Protein AF-A0A5C5WLW2-F1 (afdb_monomer_lite)

Foldseek 3Di:
DQDDDAADPQQSAADDDPQKGKAFPVCQVSDPPLSVVLCVLCVVPDDAGMWIGHVVQQKIKGWHFPCLLPDLWTWTAKIWIAGSVGDIDIDGADPFTFTDQLSLRRDDCPDPSHHSVVSRVLNVQQSPDPPQDPVCNRTPVSCVPPGVVRSPPDPQQFAWLVRVCVVVVHDSVVSVVCVVVVVWAWDDDPPTITTGDPPPDDD

Structure (mmCIF, N/CA/C/O backbone):
data_AF-A0A5C5WLW2-F1
#
_entry.id   AF-A0A5C5WLW2-F1
#
loop_
_atom_site.group_PDB
_atom_site.id
_atom_site.type_symbol
_atom_site.label_atom_id
_atom_site.label_alt_id
_atom_site.label_comp_id
_atom_site.label_asym_id
_atom_site.label_entity_id
_atom_site.label_seq_id
_atom_site.pdbx_PDB_ins_code
_atom_site.Cartn_x
_atom_site.Cartn_y
_atom_site.Cartn_z
_atom_site.occupancy
_atom_site.B_iso_or_equiv
_atom_site.auth_seq_id
_atom_site.auth_comp_id
_atom_site.auth_asym_id
_atom_site.auth_atom_id
_atom_site.pdbx_PDB_model_num
ATOM 1 N N . MET A 1 1 ? 18.196 -16.095 -2.018 1.00 57.16 1 MET A N 1
ATOM 2 C CA . MET A 1 1 ? 16.832 -15.790 -2.507 1.00 57.16 1 MET A CA 1
ATOM 3 C C . MET A 1 1 ? 16.138 -14.858 -1.528 1.00 57.16 1 MET A C 1
ATOM 5 O O . MET A 1 1 ? 16.057 -15.187 -0.347 1.00 57.16 1 MET A O 1
ATOM 9 N N . SER A 1 2 ? 15.670 -13.700 -1.994 1.00 71.44 2 SER A N 1
ATOM 10 C CA . SER A 1 2 ? 14.885 -12.773 -1.173 1.00 71.44 2 SER A CA 1
ATOM 11 C C . SER A 1 2 ? 13.530 -13.396 -0.835 1.00 71.44 2 SER A C 1
ATOM 13 O O . SER A 1 2 ? 12.781 -13.798 -1.720 1.00 71.44 2 SER A O 1
ATOM 15 N N . LYS A 1 3 ? 13.220 -13.521 0.458 1.00 88.19 3 LYS A N 1
ATOM 16 C CA . LYS A 1 3 ? 11.964 -14.118 0.925 1.00 88.19 3 LYS A CA 1
ATOM 17 C C . LYS A 1 3 ? 10.828 -13.107 0.801 1.00 88.19 3 LYS A C 1
ATOM 19 O O . LYS A 1 3 ? 10.954 -11.990 1.303 1.00 88.19 3 LYS A O 1
ATOM 24 N N . LEU A 1 4 ? 9.712 -13.518 0.197 1.00 94.25 4 LEU A N 1
ATOM 25 C CA . LEU A 1 4 ? 8.510 -12.690 0.154 1.00 94.25 4 LEU A CA 1
ATOM 26 C C . LEU A 1 4 ? 8.013 -12.362 1.574 1.00 94.25 4 LEU A C 1
ATOM 28 O O . LEU A 1 4 ? 8.064 -13.221 2.467 1.00 94.25 4 LEU A O 1
ATOM 32 N N . PRO A 1 5 ? 7.514 -11.134 1.796 1.00 95.38 5 PRO A N 1
ATOM 33 C CA . PRO A 1 5 ? 6.804 -10.801 3.024 1.00 95.38 5 PRO A CA 1
ATOM 34 C C . PRO A 1 5 ? 5.552 -11.671 3.177 1.00 95.38 5 PRO A C 1
ATOM 36 O O . PRO A 1 5 ? 5.091 -12.307 2.234 1.00 95.38 5 PRO A O 1
ATOM 39 N N . LYS A 1 6 ? 4.994 -11.702 4.386 1.00 96.81 6 LYS A N 1
ATOM 40 C CA . LYS A 1 6 ? 3.773 -12.454 4.690 1.00 96.81 6 LYS A CA 1
ATOM 41 C C . LYS A 1 6 ? 2.633 -11.500 5.016 1.00 96.81 6 LYS A C 1
ATOM 43 O O . LYS A 1 6 ? 2.878 -10.402 5.517 1.00 96.81 6 LYS A O 1
ATOM 48 N N . ARG A 1 7 ? 1.404 -11.947 4.747 1.00 97.88 7 ARG A N 1
ATOM 49 C CA . ARG A 1 7 ? 0.181 -11.279 5.205 1.00 97.88 7 ARG A CA 1
ATOM 50 C C . ARG A 1 7 ? 0.120 -11.263 6.732 1.00 97.88 7 ARG A C 1
ATOM 52 O O . ARG A 1 7 ? 0.834 -12.020 7.400 1.00 97.88 7 ARG A O 1
ATOM 59 N N . SER A 1 8 ? -0.747 -10.406 7.258 1.00 97.56 8 SER A N 1
ATOM 60 C CA . SER A 1 8 ? -1.014 -10.298 8.685 1.00 97.56 8 SER A CA 1
ATOM 61 C C . SER A 1 8 ? -1.404 -11.654 9.251 1.00 97.56 8 SER A C 1
ATOM 63 O O . SER A 1 8 ? -2.310 -12.313 8.743 1.00 97.56 8 SER A O 1
ATOM 65 N N . LYS A 1 9 ? -0.719 -12.082 10.314 1.00 95.31 9 LYS A N 1
ATOM 66 C CA . LYS A 1 9 ? -1.027 -13.364 10.967 1.00 95.31 9 LYS A CA 1
ATOM 67 C C . LYS A 1 9 ? -2.392 -13.342 11.644 1.00 95.31 9 LYS A C 1
ATOM 69 O O . LYS A 1 9 ? -3.055 -14.368 11.685 1.00 95.31 9 LYS A O 1
ATOM 74 N N . THR A 1 10 ? -2.787 -12.184 12.168 1.00 95.81 10 THR A N 1
ATOM 75 C CA . THR A 1 10 ? -4.033 -12.012 12.919 1.00 95.81 10 THR A CA 1
ATOM 76 C C . THR A 1 10 ? -5.253 -12.146 12.016 1.00 95.81 10 THR A C 1
ATOM 78 O O . THR A 1 10 ? -6.210 -12.817 12.376 1.00 95.81 10 THR A O 1
ATOM 81 N N . PHE A 1 11 ? -5.204 -11.538 10.830 1.00 96.31 11 PHE A N 1
ATOM 82 C CA . PHE A 1 11 ? -6.361 -11.452 9.933 1.00 96.31 11 PHE A CA 1
ATOM 83 C C . PHE A 1 11 ? -6.248 -12.359 8.701 1.00 96.31 11 PHE A C 1
ATOM 85 O O . PHE A 1 11 ? -7.190 -12.451 7.920 1.00 96.31 11 PHE A O 1
ATOM 92 N N . ASN A 1 12 ? -5.096 -13.008 8.491 1.00 95.44 12 ASN A N 1
ATOM 93 C CA . ASN A 1 12 ? -4.742 -13.790 7.295 1.00 95.44 12 ASN A CA 1
ATOM 94 C C . ASN A 1 12 ? -4.747 -12.991 5.967 1.00 95.44 12 ASN A C 1
ATOM 96 O O . ASN A 1 12 ? -4.422 -13.512 4.902 1.00 95.44 12 ASN A O 1
ATOM 100 N N . VAL A 1 13 ? -5.068 -11.701 6.034 1.00 97.50 13 VAL A N 1
ATOM 101 C CA . VAL A 1 13 ? -5.019 -10.703 4.968 1.00 97.50 13 VAL A CA 1
ATOM 102 C C . VAL A 1 13 ? -4.600 -9.365 5.566 1.00 97.50 13 VAL A C 1
ATOM 104 O O . VAL A 1 13 ? -4.758 -9.118 6.759 1.00 97.50 13 VAL A O 1
ATOM 107 N N . GLY A 1 14 ? -3.990 -8.520 4.747 1.00 98.25 14 GLY A N 1
ATOM 108 C CA . GLY A 1 14 ? -3.442 -7.240 5.154 1.00 98.25 14 GLY A CA 1
ATOM 109 C C . GLY A 1 14 ? -1.924 -7.270 5.322 1.00 98.25 14 GLY A C 1
ATOM 110 O O . GLY A 1 14 ? -1.305 -8.313 5.537 1.00 98.25 14 GLY A O 1
ATOM 111 N N . LYS A 1 15 ? -1.310 -6.095 5.214 1.00 98.25 15 LYS A N 1
ATOM 112 C CA . LYS A 1 15 ? 0.125 -5.868 5.391 1.00 98.25 15 LYS A CA 1
ATOM 113 C C . LYS A 1 15 ? 0.383 -5.209 6.741 1.00 98.25 15 LYS A C 1
ATOM 115 O O . LYS A 1 15 ? -0.088 -4.097 6.977 1.00 98.25 15 LYS A O 1
ATOM 120 N N . ASP A 1 16 ? 1.174 -5.856 7.591 1.00 97.81 16 ASP A N 1
ATOM 121 C CA . ASP A 1 16 ? 1.591 -5.277 8.870 1.00 97.81 16 ASP A CA 1
ATOM 122 C C . ASP A 1 16 ? 2.733 -4.270 8.657 1.00 97.81 16 ASP A C 1
ATOM 124 O O . ASP A 1 16 ? 3.796 -4.607 8.129 1.00 97.81 16 ASP A O 1
ATOM 128 N N . ILE A 1 17 ? 2.532 -3.017 9.075 1.00 94.75 17 ILE A N 1
ATOM 129 C CA . ILE A 1 17 ? 3.541 -1.952 9.016 1.00 94.75 17 ILE A CA 1
ATOM 130 C C . ILE A 1 17 ? 3.454 -1.107 10.286 1.00 94.75 17 ILE A C 1
ATOM 132 O O . ILE A 1 17 ? 2.434 -0.474 10.557 1.00 94.75 17 ILE A O 1
ATOM 136 N N . GLY A 1 18 ? 4.544 -1.057 11.057 1.00 91.69 18 GLY A N 1
ATOM 137 C CA . GLY A 1 18 ? 4.656 -0.162 12.215 1.00 91.69 18 GLY A CA 1
ATOM 138 C C . GLY A 1 18 ? 3.591 -0.390 13.296 1.00 91.69 18 GLY A C 1
ATOM 139 O O . GLY A 1 18 ? 3.141 0.571 13.910 1.00 91.69 18 GLY A O 1
ATOM 140 N N . GLY A 1 19 ? 3.158 -1.639 13.502 1.00 94.75 19 GLY A N 1
ATOM 141 C CA . GLY A 1 19 ? 2.124 -1.988 14.487 1.00 94.75 19 GLY A CA 1
ATOM 142 C C . GLY A 1 19 ? 0.683 -1.725 14.036 1.00 94.75 19 GLY A C 1
ATOM 143 O O . GLY A 1 19 ? -0.216 -1.757 14.870 1.00 94.75 19 GLY A O 1
ATOM 144 N N . A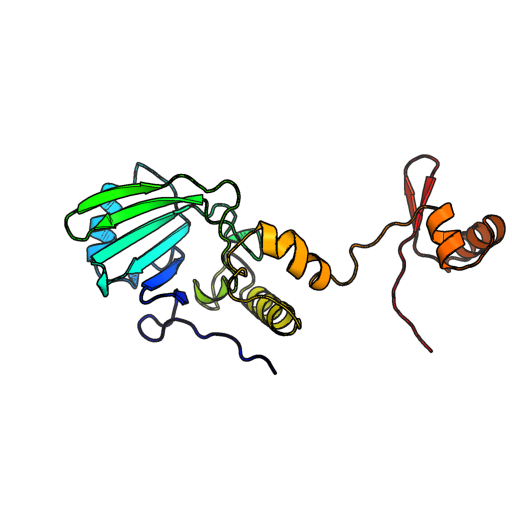LA A 1 20 ? 0.467 -1.462 12.747 1.00 98.00 20 ALA A N 1
ATOM 145 C CA . ALA A 1 20 ? -0.849 -1.349 12.130 1.00 98.00 20 ALA A CA 1
ATOM 146 C C . ALA A 1 20 ? -0.984 -2.350 10.977 1.00 98.00 20 ALA A C 1
ATOM 148 O O . ALA A 1 20 ? 0.012 -2.658 10.320 1.00 98.00 20 ALA A O 1
ATOM 149 N N . VAL A 1 21 ? -2.208 -2.790 10.694 1.00 98.62 21 VAL A N 1
ATOM 150 C CA . VAL A 1 21 ? -2.532 -3.594 9.510 1.00 98.62 21 VAL A CA 1
ATOM 151 C C . VAL A 1 21 ? -3.159 -2.704 8.442 1.00 98.62 21 VAL A C 1
ATOM 153 O O . VAL A 1 21 ? -4.024 -1.879 8.738 1.00 98.62 21 VAL A O 1
ATOM 156 N N . TYR A 1 22 ? -2.701 -2.852 7.203 1.00 98.69 22 TYR A N 1
ATOM 157 C CA . TYR A 1 22 ? -3.234 -2.162 6.030 1.00 98.69 22 TYR A CA 1
ATOM 158 C C . TYR A 1 22 ? -3.914 -3.175 5.120 1.00 98.69 22 TYR A C 1
ATOM 160 O O . TYR A 1 22 ? -3.322 -4.204 4.807 1.00 98.69 22 TYR A O 1
ATOM 168 N N . MET A 1 23 ? -5.134 -2.894 4.685 1.00 98.31 23 MET A N 1
ATOM 169 C CA . MET A 1 23 ? -5.962 -3.856 3.967 1.00 98.31 23 MET A CA 1
ATOM 170 C C . MET A 1 23 ? -6.881 -3.152 2.974 1.00 98.31 23 MET A C 1
ATOM 172 O O . MET A 1 23 ? -7.250 -1.998 3.183 1.00 98.31 23 MET A O 1
ATOM 176 N N . HIS A 1 24 ? -7.244 -3.832 1.889 1.00 98.75 24 HIS A N 1
ATOM 177 C CA . HIS A 1 24 ? -8.215 -3.301 0.941 1.00 98.75 24 HIS A CA 1
ATOM 178 C C . HIS A 1 24 ? -9.622 -3.243 1.563 1.00 98.75 24 HIS A C 1
ATOM 180 O O . HIS A 1 24 ? -9.999 -4.110 2.355 1.00 98.75 24 HIS A O 1
ATOM 186 N N . ARG A 1 25 ? -10.423 -2.237 1.191 1.00 98.06 25 ARG A N 1
ATOM 187 C CA . ARG A 1 25 ? -11.761 -1.980 1.756 1.00 98.06 25 ARG A CA 1
ATOM 188 C C . ARG A 1 25 ? -12.726 -3.160 1.656 1.00 98.06 25 ARG A C 1
ATOM 190 O O . ARG A 1 25 ? -13.606 -3.281 2.498 1.00 98.06 25 ARG A O 1
ATOM 197 N N . SER A 1 26 ? -12.550 -4.040 0.668 1.00 98.00 26 SER A N 1
ATOM 198 C CA . SER A 1 26 ? -13.375 -5.245 0.490 1.00 98.00 26 SER A CA 1
ATOM 199 C C . SER A 1 26 ? -13.247 -6.255 1.633 1.00 98.00 26 SER A C 1
ATOM 201 O O . SER A 1 26 ? -14.024 -7.196 1.701 1.00 98.00 26 SER A O 1
ATOM 203 N N . TYR A 1 27 ? -12.257 -6.087 2.509 1.00 98.12 27 TYR A N 1
ATOM 204 C CA . TYR A 1 27 ? -12.006 -6.961 3.652 1.00 98.12 27 TYR A CA 1
ATOM 205 C C . TYR A 1 27 ? -12.153 -6.222 4.989 1.00 98.12 27 TYR A C 1
ATOM 207 O O . TYR A 1 27 ? -11.703 -6.715 6.022 1.00 98.12 27 TYR A O 1
ATOM 215 N N . MET A 1 28 ? -12.765 -5.032 4.985 1.00 96.06 28 MET A N 1
ATOM 216 C CA . MET A 1 28 ? -12.992 -4.240 6.197 1.00 96.06 28 MET A CA 1
ATOM 217 C C . MET A 1 28 ? -13.798 -5.011 7.252 1.00 96.06 28 MET A C 1
ATOM 219 O O . MET A 1 28 ? -13.557 -4.835 8.442 1.00 96.06 28 MET A O 1
ATOM 223 N N . ASP A 1 29 ? -14.667 -5.921 6.818 1.00 97.00 29 ASP A N 1
ATOM 224 C CA . ASP A 1 29 ? -15.518 -6.757 7.672 1.00 97.00 29 ASP A CA 1
ATOM 225 C C . ASP A 1 29 ? -14.725 -7.773 8.515 1.00 97.00 29 ASP A C 1
ATOM 227 O O . ASP A 1 29 ? -15.254 -8.345 9.464 1.00 97.00 29 ASP A O 1
ATOM 231 N N . LEU A 1 30 ? -13.445 -8.000 8.190 1.00 97.44 30 LEU A N 1
ATOM 232 C CA . LEU A 1 30 ? -12.540 -8.831 8.990 1.00 97.44 30 LEU A CA 1
ATOM 233 C C . LEU A 1 30 ? -11.916 -8.066 10.167 1.00 97.44 30 LEU A C 1
ATOM 235 O O . LEU A 1 30 ? -11.260 -8.674 11.012 1.00 97.44 30 LEU A O 1
ATOM 239 N N . LEU A 1 31 ? -12.065 -6.739 10.207 1.00 97.44 31 LEU A N 1
ATOM 240 C CA . LEU A 1 31 ? -11.538 -5.897 11.278 1.00 97.44 31 LEU A CA 1
ATOM 241 C C . LEU A 1 31 ? -12.538 -5.785 12.442 1.00 97.44 31 LEU A C 1
ATOM 243 O O . LEU A 1 31 ? -13.735 -6.002 12.257 1.00 97.44 31 LEU A O 1
ATOM 247 N N . PRO A 1 32 ? -12.080 -5.404 13.651 1.00 97.81 32 PRO A N 1
ATOM 248 C CA . PRO A 1 32 ? -12.973 -5.207 14.790 1.00 97.81 32 PRO A CA 1
ATOM 249 C C . PRO A 1 32 ? -14.078 -4.175 14.515 1.00 97.81 32 PRO A C 1
ATOM 251 O O . PRO A 1 32 ? -13.853 -3.188 13.813 1.00 97.81 32 PRO A O 1
ATOM 254 N N . GLY A 1 33 ? -15.249 -4.357 15.138 1.00 97.38 33 GLY A N 1
ATOM 255 C CA . GLY A 1 33 ? -16.461 -3.559 14.879 1.00 97.38 33 GLY A CA 1
ATOM 256 C C . GLY A 1 33 ? -16.295 -2.038 15.017 1.00 97.38 33 GLY A C 1
ATOM 257 O O . GLY A 1 33 ? -16.962 -1.285 14.307 1.00 97.38 33 GLY A O 1
ATOM 258 N N . VAL A 1 34 ? -15.332 -1.579 15.826 1.00 97.75 34 VAL A N 1
ATOM 259 C CA . VAL A 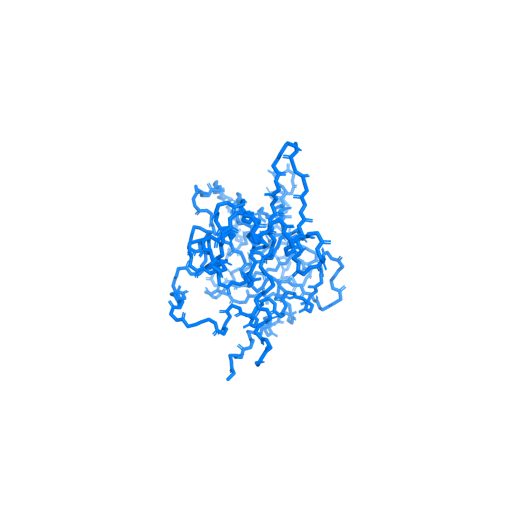1 34 ? -14.955 -0.157 15.944 1.00 97.75 34 VAL A CA 1
ATOM 260 C C . VAL A 1 34 ? -14.579 0.476 14.596 1.00 97.75 34 VAL A C 1
ATOM 262 O O . VAL A 1 34 ? -14.747 1.677 14.397 1.00 97.75 34 VAL A O 1
ATOM 265 N N . VAL A 1 35 ? -14.106 -0.317 13.628 1.00 98.00 35 VAL A N 1
ATOM 266 C CA . VAL A 1 35 ? -13.803 0.160 12.273 1.00 98.00 35 VAL A CA 1
ATOM 267 C C . VAL A 1 35 ? -15.070 0.595 11.541 1.00 98.00 35 VAL A C 1
ATOM 269 O O . VAL A 1 35 ? -15.066 1.658 10.921 1.00 98.00 35 VAL A O 1
ATOM 272 N N . ALA A 1 36 ? -16.164 -0.160 11.659 1.00 97.44 36 ALA A N 1
ATOM 273 C CA . ALA A 1 36 ? -17.448 0.207 11.067 1.00 97.44 36 ALA A CA 1
ATOM 274 C C . ALA A 1 36 ? -18.041 1.460 11.735 1.00 97.44 36 ALA A C 1
ATOM 276 O O . ALA A 1 36 ? -18.598 2.323 11.058 1.00 97.44 36 ALA A O 1
ATOM 277 N N . GLU A 1 37 ? -17.877 1.607 13.053 1.00 97.56 37 GLU A N 1
ATOM 278 C CA . GLU A 1 37 ? -18.272 2.820 13.785 1.00 97.56 37 GLU A CA 1
ATOM 279 C C . GLU A 1 37 ? -17.479 4.045 13.315 1.00 97.56 37 GLU A C 1
ATOM 281 O O . GLU A 1 37 ? -18.055 5.096 13.030 1.00 97.56 37 GLU A O 1
ATOM 286 N N . CYS A 1 38 ? -16.163 3.892 13.148 1.00 98.00 38 CYS A N 1
ATOM 287 C CA . CYS A 1 38 ? -15.299 4.934 12.600 1.00 98.00 38 CYS A CA 1
ATOM 288 C C . CYS A 1 38 ? -15.667 5.285 11.147 1.00 98.00 38 CYS A C 1
ATOM 290 O O . CYS A 1 38 ? -15.601 6.455 10.764 1.00 98.00 38 CYS A O 1
ATOM 292 N N . PHE A 1 39 ? -16.063 4.295 10.341 1.00 97.69 39 PHE A N 1
ATOM 293 C CA . PHE A 1 39 ? -16.423 4.478 8.934 1.00 97.69 39 PHE A CA 1
ATOM 294 C C . PHE A 1 39 ? -17.677 5.348 8.759 1.00 97.69 39 PHE A C 1
ATOM 296 O O . PHE A 1 39 ? -17.660 6.271 7.943 1.00 97.69 39 PHE A O 1
ATOM 303 N N . LYS A 1 40 ? -18.710 5.159 9.592 1.00 97.00 40 LYS A N 1
ATOM 304 C CA . LYS A 1 40 ? -19.941 5.983 9.584 1.00 97.00 40 LYS A CA 1
ATOM 305 C C . LYS A 1 40 ? -19.665 7.488 9.691 1.00 97.00 40 LYS A C 1
ATOM 307 O O . LYS A 1 40 ? -20.398 8.315 9.159 1.00 97.00 40 LYS A O 1
ATOM 312 N N . LEU A 1 41 ? -18.570 7.883 10.346 1.00 96.44 41 LEU A N 1
ATOM 313 C CA . LEU A 1 41 ? -18.199 9.295 10.495 1.00 96.44 41 LEU A CA 1
ATOM 314 C C . LEU A 1 41 ? -17.661 9.929 9.197 1.00 96.44 41 LEU A C 1
ATOM 316 O O . LEU A 1 41 ? -17.598 11.167 9.098 1.00 96.44 41 LEU A O 1
ATOM 320 N N . ILE A 1 42 ? -17.261 9.111 8.215 1.00 95.38 42 ILE A N 1
ATOM 321 C CA . ILE A 1 42 ? -16.611 9.550 6.971 1.00 95.38 42 ILE A CA 1
ATOM 322 C C . ILE A 1 42 ? -17.246 9.011 5.680 1.00 95.38 42 ILE A C 1
ATOM 324 O O . ILE A 1 42 ? -16.883 9.514 4.619 1.00 95.38 42 ILE A O 1
ATOM 328 N N . GLU A 1 43 ? -18.198 8.072 5.741 1.00 90.50 43 GLU A N 1
ATOM 329 C CA . GLU A 1 43 ? -18.712 7.317 4.580 1.00 90.50 43 GLU A CA 1
ATOM 330 C C . GLU A 1 43 ? -19.253 8.174 3.424 1.00 90.50 43 GLU A C 1
ATOM 332 O O . GLU A 1 43 ? -19.024 7.866 2.259 1.00 90.50 43 GLU A O 1
ATOM 337 N N . HIS A 1 44 ? -19.885 9.309 3.726 1.00 90.50 44 HIS A N 1
ATOM 338 C CA . HIS A 1 44 ? -20.406 10.238 2.714 1.00 90.50 44 HIS A CA 1
ATOM 339 C C . HIS A 1 44 ? -19.442 11.375 2.365 1.00 90.50 44 HIS A C 1
ATOM 341 O O . HIS A 1 44 ? -19.828 12.344 1.714 1.00 90.50 44 HIS A O 1
ATOM 347 N N . LYS A 1 45 ? -18.198 11.318 2.851 1.00 90.94 45 LYS A N 1
ATOM 348 C CA . LYS A 1 45 ? -17.268 12.449 2.778 1.00 90.94 45 LYS A CA 1
ATOM 349 C C . LYS A 1 45 ? -15.967 12.160 2.042 1.00 90.94 45 LYS A C 1
ATOM 351 O O . LYS A 1 45 ? -15.187 13.103 1.885 1.00 90.94 45 LYS A O 1
ATOM 356 N N . MET A 1 46 ? -15.697 10.904 1.690 1.00 92.56 46 MET A N 1
ATOM 357 C CA . MET A 1 46 ? -14.568 10.513 0.848 1.00 92.56 46 MET A CA 1
ATOM 358 C C . MET A 1 46 ? -14.728 9.089 0.312 1.00 92.56 46 MET A C 1
ATOM 360 O O . MET A 1 46 ? -15.318 8.234 0.970 1.00 92.56 46 MET A O 1
ATOM 364 N N . GLN A 1 47 ? -14.136 8.832 -0.852 1.00 94.25 47 GLN A N 1
ATOM 365 C CA . GLN A 1 47 ? -13.882 7.476 -1.327 1.00 94.25 47 GLN A CA 1
ATOM 366 C C . GLN A 1 47 ? -12.506 7.020 -0.843 1.00 94.25 47 GLN A C 1
ATOM 368 O O . GLN A 1 47 ? -11.585 7.821 -0.691 1.00 94.25 47 GLN A O 1
ATOM 373 N N . PHE A 1 48 ? -12.366 5.727 -0.589 1.00 97.81 48 PHE A N 1
ATOM 374 C CA . PHE A 1 48 ? -11.102 5.126 -0.185 1.00 97.81 48 PHE A CA 1
ATOM 375 C C . PHE A 1 48 ? -11.013 3.700 -0.722 1.00 97.81 48 PHE A C 1
ATOM 377 O O . PHE A 1 48 ? -12.040 3.080 -1.011 1.00 97.81 48 PHE A O 1
ATOM 384 N N . SER A 1 49 ? -9.788 3.190 -0.816 1.00 98.38 49 SER A N 1
ATOM 385 C CA . SER A 1 49 ? -9.504 1.808 -1.234 1.00 98.38 49 SER A CA 1
ATOM 386 C C . SER A 1 49 ? -8.799 1.034 -0.126 1.00 98.38 49 SER A C 1
ATOM 388 O O . SER A 1 49 ? -8.938 -0.182 -0.038 1.00 98.38 49 SER A O 1
ATOM 390 N N . VAL A 1 50 ? -8.078 1.727 0.762 1.00 98.69 50 VAL A N 1
ATOM 391 C CA . VAL A 1 50 ? -7.282 1.104 1.823 1.00 98.69 50 VAL A CA 1
ATOM 392 C C . VAL A 1 50 ? -7.766 1.544 3.200 1.00 98.69 50 VAL A C 1
ATOM 394 O O . VAL A 1 50 ? -7.961 2.731 3.463 1.00 98.69 50 VAL A O 1
ATOM 397 N N . VAL A 1 51 ? -7.905 0.575 4.100 1.00 98.69 51 VAL A N 1
ATOM 398 C CA . VAL A 1 51 ? -8.112 0.779 5.534 1.00 98.69 51 VAL A CA 1
ATOM 399 C C . VAL A 1 51 ? -6.814 0.464 6.260 1.00 98.69 51 VAL A C 1
ATOM 401 O O . VAL A 1 51 ? -6.205 -0.583 6.046 1.00 98.69 51 VAL A O 1
ATOM 404 N N . LYS A 1 52 ? -6.400 1.363 7.148 1.00 98.69 52 LYS A N 1
ATOM 405 C CA . LYS A 1 52 ? -5.337 1.126 8.123 1.00 98.69 52 LYS A CA 1
ATOM 406 C C . LYS A 1 52 ? -5.959 1.022 9.508 1.00 98.69 52 LYS A C 1
ATOM 408 O O . LYS A 1 52 ? -6.490 2.014 10.000 1.00 98.69 52 LYS A O 1
ATOM 413 N N . TYR A 1 53 ? -5.822 -0.126 10.155 1.00 98.69 53 TYR A N 1
ATOM 414 C CA . TYR A 1 53 ? -6.241 -0.335 11.539 1.00 98.69 53 TYR A CA 1
ATOM 415 C C . TYR A 1 53 ? -5.020 -0.377 12.462 1.00 98.69 53 TYR A C 1
ATOM 417 O O . TYR A 1 53 ? -4.087 -1.149 12.237 1.00 98.69 53 TYR A O 1
ATOM 425 N N . ALA A 1 54 ? -5.008 0.482 13.482 1.00 98.25 54 ALA A N 1
ATOM 426 C CA . ALA A 1 54 ? -3.886 0.646 14.397 1.00 98.25 54 ALA A CA 1
ATOM 427 C C . ALA A 1 54 ? -4.360 0.621 15.856 1.00 98.25 54 ALA A C 1
ATOM 429 O O . ALA A 1 54 ? -4.512 1.670 16.487 1.00 98.25 54 ALA A O 1
ATOM 430 N N . GLU A 1 55 ? -4.540 -0.589 16.386 1.00 96.38 55 GLU A N 1
ATOM 431 C CA . GLU A 1 55 ? -5.050 -0.863 17.737 1.00 96.38 55 GLU A CA 1
ATOM 432 C C . GLU A 1 55 ? -4.280 -0.117 18.832 1.00 96.38 55 GLU A C 1
ATOM 434 O O . GLU A 1 55 ? -4.875 0.616 19.610 1.00 96.38 55 GLU A O 1
ATOM 439 N N . LYS A 1 56 ? -2.941 -0.192 18.829 1.00 96.12 56 LYS A N 1
ATOM 440 C CA . LYS A 1 56 ? -2.093 0.461 19.848 1.00 96.12 56 LYS A CA 1
ATOM 441 C C . LYS A 1 56 ? -2.261 1.978 19.934 1.00 96.12 56 LYS A C 1
ATOM 443 O O . LYS A 1 56 ? -1.950 2.570 20.958 1.00 96.12 56 LYS A O 1
ATOM 448 N N . THR A 1 57 ? -2.657 2.607 18.831 1.00 96.81 57 THR A N 1
ATOM 449 C CA . THR A 1 57 ? -2.883 4.060 18.767 1.00 96.81 57 THR A CA 1
ATOM 450 C C . THR A 1 57 ? -4.362 4.416 18.766 1.00 96.81 57 THR A C 1
ATOM 452 O O . THR A 1 57 ? -4.686 5.590 18.635 1.00 96.81 57 THR A O 1
ATOM 455 N N . GLU A 1 58 ? -5.237 3.412 18.849 1.00 98.25 58 GLU A N 1
ATOM 456 C CA . GLU A 1 58 ? -6.689 3.557 18.815 1.00 98.25 58 GLU A CA 1
ATOM 457 C C . GLU A 1 58 ? -7.180 4.381 17.620 1.00 98.25 58 GLU A C 1
ATOM 459 O O . GLU A 1 58 ? -8.000 5.293 17.751 1.00 98.25 58 GLU A O 1
ATOM 464 N N . THR A 1 59 ? -6.630 4.097 16.433 1.00 98.62 59 THR A N 1
ATOM 465 C CA . THR A 1 59 ? -7.002 4.810 15.207 1.00 98.62 59 THR A CA 1
ATOM 466 C C . THR A 1 59 ? -7.320 3.895 14.036 1.00 98.62 59 THR A C 1
ATOM 468 O O . THR A 1 59 ? -6.764 2.805 13.881 1.00 98.62 59 THR A O 1
ATOM 471 N N . VAL A 1 60 ? -8.190 4.408 13.169 1.00 98.75 60 VAL A N 1
ATOM 472 C CA . VAL A 1 60 ? -8.508 3.864 11.851 1.00 98.75 60 VAL A CA 1
ATOM 473 C C . VAL A 1 60 ? -8.242 4.951 10.817 1.00 98.75 60 VAL A C 1
ATOM 475 O O . VAL A 1 60 ? -8.723 6.071 10.972 1.00 98.75 60 VAL A O 1
ATOM 478 N N . SER A 1 61 ? -7.480 4.660 9.764 1.00 98.62 61 SER A N 1
ATOM 479 C CA . SER A 1 61 ? -7.355 5.562 8.614 1.00 98.62 61 SER A CA 1
ATOM 480 C C . SER A 1 61 ? -8.039 4.981 7.388 1.00 98.62 61 SER A C 1
ATOM 482 O O . SER A 1 61 ? -7.782 3.837 7.025 1.00 98.62 61 SER A O 1
ATOM 484 N N . PHE A 1 62 ? -8.848 5.802 6.730 1.00 98.62 62 PHE A N 1
ATOM 485 C CA . PHE A 1 62 ? -9.482 5.520 5.446 1.00 98.62 62 PHE A CA 1
ATOM 486 C C . PHE A 1 62 ? -8.720 6.291 4.378 1.00 98.62 62 PHE A C 1
ATOM 488 O O . PHE A 1 62 ? -8.652 7.521 4.444 1.00 98.62 62 PHE A O 1
ATOM 495 N N . ILE A 1 63 ? -8.072 5.566 3.470 1.00 98.69 63 ILE A N 1
ATOM 496 C CA . ILE A 1 63 ? -7.029 6.090 2.592 1.00 98.69 63 ILE A CA 1
ATOM 497 C C . ILE A 1 63 ? -7.440 5.941 1.129 1.00 98.69 63 ILE A C 1
ATOM 499 O O . ILE A 1 63 ? -7.695 4.835 0.638 1.00 98.69 63 ILE A O 1
ATOM 503 N N . GLU A 1 64 ? -7.484 7.070 0.431 1.00 98.38 64 GLU A N 1
ATOM 504 C CA . GLU A 1 64 ? -7.652 7.115 -1.013 1.00 98.38 64 GLU A CA 1
ATOM 505 C C . GLU A 1 64 ? -6.449 6.465 -1.707 1.00 98.38 64 GLU A C 1
ATOM 507 O O . GLU A 1 64 ? -5.294 6.771 -1.410 1.00 98.38 64 GLU A O 1
ATOM 512 N N . SER A 1 65 ? -6.735 5.563 -2.641 1.00 98.06 65 SER A N 1
ATOM 513 C CA . SER A 1 65 ? -5.763 4.984 -3.566 1.00 98.06 65 SER A CA 1
ATOM 514 C C . SER A 1 65 ? -6.543 4.554 -4.807 1.00 98.06 65 SER A C 1
ATOM 516 O O . SER A 1 65 ? -6.988 3.415 -4.928 1.00 98.06 65 SER A O 1
ATOM 518 N N . SER A 1 66 ? -6.869 5.523 -5.662 1.00 96.00 66 SER A N 1
ATOM 519 C CA . SER A 1 66 ? -7.756 5.323 -6.819 1.00 96.00 66 SER A CA 1
ATOM 520 C C . SER A 1 66 ? -7.135 4.458 -7.919 1.00 96.00 66 SER A C 1
ATOM 522 O O . SER A 1 66 ? -7.852 3.892 -8.735 1.00 96.00 66 SER A O 1
ATOM 524 N N . ASP A 1 67 ? -5.813 4.319 -7.907 1.00 96.81 67 ASP A N 1
ATOM 525 C CA . ASP A 1 67 ? -5.012 3.496 -8.808 1.00 96.81 67 ASP A CA 1
ATOM 526 C C . ASP A 1 67 ? -4.706 2.096 -8.237 1.00 96.81 67 ASP A C 1
ATOM 528 O O . ASP A 1 67 ? -3.959 1.343 -8.859 1.00 96.81 67 ASP A O 1
ATOM 532 N N . PHE A 1 68 ? -5.289 1.720 -7.087 1.00 98.56 68 PHE A N 1
ATOM 533 C CA . PHE A 1 68 ? -4.969 0.482 -6.357 1.00 98.56 68 PHE A CA 1
ATOM 534 C C . PHE A 1 68 ? -5.011 -0.785 -7.221 1.00 98.56 68 PHE A C 1
ATOM 536 O O . PHE A 1 68 ? -4.077 -1.593 -7.211 1.00 98.56 68 PHE A O 1
ATOM 543 N N . ASP A 1 69 ? -6.073 -0.929 -8.005 1.00 97.69 69 ASP A N 1
ATOM 544 C CA . ASP A 1 69 ? -6.272 -2.074 -8.894 1.00 97.69 69 ASP A CA 1
ATOM 545 C C . ASP A 1 69 ? -5.560 -1.902 -10.248 1.00 97.69 69 ASP A C 1
ATOM 547 O O . ASP A 1 69 ? -5.326 -2.879 -10.948 1.00 97.69 69 ASP A O 1
ATOM 551 N N . LEU A 1 70 ? -5.141 -0.681 -10.598 1.00 95.12 70 LEU A N 1
ATOM 552 C CA . LEU A 1 70 ? -4.680 -0.328 -11.946 1.00 95.12 70 LEU A CA 1
ATOM 553 C C . LEU A 1 70 ? -3.162 -0.404 -12.136 1.00 95.12 70 LEU A C 1
ATOM 555 O O . LEU A 1 70 ? -2.707 -0.628 -13.253 1.00 95.12 70 LEU A O 1
ATOM 559 N N . VAL A 1 71 ? -2.374 -0.168 -11.082 1.00 95.25 71 VAL A N 1
ATOM 560 C CA . VAL A 1 71 ? -0.903 -0.082 -11.184 1.00 95.25 71 VAL A CA 1
ATOM 561 C C . VAL A 1 71 ? -0.204 -0.949 -10.141 1.00 95.25 71 VAL A C 1
ATOM 563 O O . VAL A 1 71 ? -0.773 -1.240 -9.089 1.00 95.25 71 VAL A O 1
ATOM 566 N N . ASP A 1 72 ? 1.035 -1.359 -10.407 1.00 96.62 72 ASP A N 1
ATOM 567 C CA . ASP A 1 72 ? 1.822 -2.215 -9.504 1.00 96.62 72 ASP A CA 1
ATOM 568 C C . ASP A 1 72 ? 2.099 -1.575 -8.140 1.00 96.62 72 ASP A C 1
ATOM 570 O O . ASP A 1 72 ? 1.951 -2.216 -7.094 1.00 96.62 72 ASP A O 1
ATOM 574 N N . GLU A 1 73 ? 2.475 -0.294 -8.161 1.00 97.75 73 GLU A N 1
ATOM 575 C CA . GLU A 1 73 ? 2.786 0.510 -6.984 1.00 97.75 73 GLU A CA 1
ATOM 576 C C . GLU A 1 73 ? 1.795 1.677 -6.830 1.00 97.75 73 GLU A C 1
ATOM 578 O O . GLU A 1 73 ? 2.121 2.822 -7.160 1.00 97.75 73 GLU A O 1
ATOM 583 N N . PRO A 1 74 ? 0.573 1.417 -6.333 1.00 98.38 74 PRO A N 1
ATOM 584 C CA . PRO A 1 74 ? -0.465 2.432 -6.260 1.00 98.38 74 PRO A CA 1
ATOM 585 C C . PRO A 1 74 ? -0.151 3.503 -5.226 1.00 98.38 74 PRO A C 1
ATOM 587 O O . PRO A 1 74 ? 0.543 3.266 -4.228 1.00 98.38 74 PRO A O 1
ATOM 590 N N . THR A 1 75 ? -0.667 4.701 -5.471 1.00 98.31 75 THR A N 1
ATOM 591 C CA . THR A 1 75 ? -0.323 5.896 -4.708 1.00 98.31 75 THR A CA 1
ATOM 592 C C . THR A 1 75 ? -1.236 6.099 -3.504 1.00 98.31 75 THR A C 1
ATOM 594 O O . THR A 1 75 ? -2.427 5.789 -3.510 1.00 98.31 75 THR A O 1
ATOM 597 N N . VAL A 1 76 ? -0.657 6.654 -2.441 1.00 98.19 76 VAL A N 1
ATOM 598 C CA . VAL A 1 76 ? -1.381 7.125 -1.259 1.00 98.19 76 VAL A CA 1
ATOM 599 C C . VAL A 1 76 ? -1.904 8.532 -1.537 1.00 98.19 76 VAL A C 1
ATOM 601 O O . VAL A 1 76 ? -1.120 9.482 -1.655 1.00 98.19 76 VAL A O 1
ATOM 604 N N . GLY A 1 77 ? -3.225 8.655 -1.632 1.00 97.81 77 GLY A N 1
ATOM 605 C CA . GLY A 1 77 ? -3.954 9.904 -1.823 1.00 97.81 77 GLY A CA 1
ATOM 606 C C . GLY A 1 77 ? -4.262 10.634 -0.517 1.00 97.81 77 GLY A C 1
ATOM 607 O O . GLY A 1 77 ? -3.494 10.591 0.453 1.00 97.81 77 GLY A O 1
ATOM 608 N N . GLU A 1 78 ? -5.381 11.356 -0.495 1.00 97.62 78 GLU A N 1
ATOM 609 C CA . GLU A 1 78 ? -5.872 11.945 0.748 1.00 97.62 78 GLU A CA 1
ATOM 610 C C . GLU A 1 78 ? -6.455 10.888 1.693 1.00 97.62 78 GLU A C 1
ATOM 612 O O . GLU A 1 78 ? -6.857 9.795 1.296 1.00 97.62 78 GLU A O 1
ATOM 617 N N . PHE A 1 79 ? -6.471 11.190 2.989 1.00 97.88 79 PHE A N 1
ATOM 618 C CA . PHE A 1 79 ? -7.011 10.256 3.969 1.00 97.88 79 PHE A CA 1
ATOM 619 C C . PHE A 1 79 ? -7.594 10.9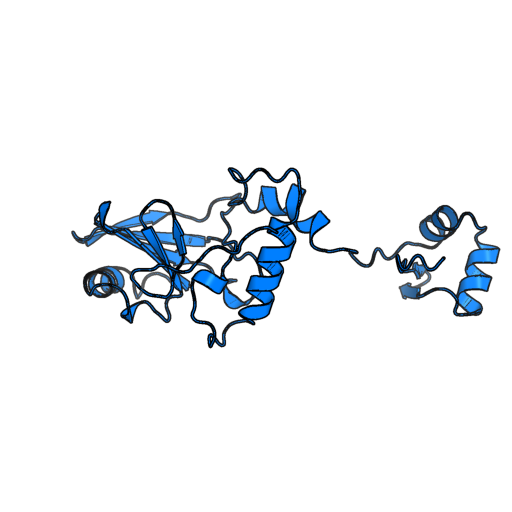42 5.195 1.00 97.88 79 PHE A C 1
ATOM 621 O O . PHE A 1 79 ? -7.165 12.026 5.610 1.00 97.88 79 PHE A O 1
ATOM 628 N N . ALA A 1 80 ? -8.562 10.267 5.806 1.00 98.38 80 ALA A N 1
ATOM 629 C CA . ALA A 1 80 ? -9.109 10.619 7.105 1.00 98.38 80 ALA A CA 1
ATOM 630 C C . ALA A 1 80 ? -8.667 9.589 8.144 1.00 98.38 80 ALA A C 1
ATOM 632 O O . ALA A 1 80 ? -8.867 8.393 7.963 1.00 98.38 80 ALA A O 1
ATOM 633 N N . THR A 1 81 ? -8.091 10.057 9.248 1.00 98.56 81 THR A N 1
ATOM 634 C CA . THR A 1 81 ? -7.846 9.251 10.445 1.00 98.56 81 THR A CA 1
ATOM 635 C C . THR A 1 81 ? -8.921 9.556 11.474 1.00 98.56 81 THR A C 1
ATOM 637 O O . THR A 1 81 ? -9.139 10.721 11.809 1.00 98.56 81 THR A O 1
ATOM 640 N N . VAL A 1 82 ? -9.555 8.515 11.990 1.00 98.56 82 VAL A N 1
ATOM 641 C CA . VAL A 1 82 ? -10.576 8.563 13.030 1.00 98.56 82 VAL A CA 1
ATOM 642 C C . VAL A 1 82 ? -10.021 7.854 14.262 1.00 98.56 82 VAL A C 1
ATOM 644 O O . VAL A 1 82 ? -9.476 6.757 14.146 1.00 98.56 82 VAL A O 1
ATOM 647 N N . THR A 1 83 ? -10.084 8.491 15.428 1.00 98.56 83 THR A N 1
ATOM 648 C CA . THR A 1 83 ? -9.772 7.822 16.701 1.00 98.56 83 THR A CA 1
ATOM 649 C C . THR A 1 83 ? -10.962 6.981 17.158 1.00 98.56 83 THR A C 1
ATOM 651 O O . THR A 1 83 ? -12.091 7.288 16.785 1.00 98.56 83 THR A O 1
ATOM 654 N N . PHE A 1 84 ? -10.761 5.988 18.026 1.00 97.88 84 PHE A N 1
ATOM 655 C CA . PHE A 1 84 ? -11.880 5.207 18.584 1.00 97.88 84 PHE A CA 1
ATOM 656 C C . PHE A 1 84 ? -12.871 6.084 19.370 1.00 97.88 84 PHE A C 1
ATOM 658 O O . PHE A 1 84 ? -14.066 5.827 19.364 1.00 97.88 84 PHE A O 1
ATOM 665 N N . GLY A 1 85 ? -12.405 7.200 19.943 1.00 96.31 85 GLY A N 1
ATOM 666 C CA . GLY A 1 85 ? -13.266 8.244 20.520 1.00 96.31 85 GLY A CA 1
ATOM 667 C C . GLY A 1 85 ? -13.973 9.168 19.509 1.00 96.31 85 GLY A C 1
ATOM 668 O O . GLY A 1 85 ? -14.512 10.195 19.908 1.00 96.31 85 GLY A O 1
ATOM 669 N N . GLY A 1 86 ? -13.920 8.885 18.203 1.00 96.81 86 GLY A N 1
ATOM 670 C CA . GLY A 1 86 ? -14.659 9.608 17.159 1.00 96.81 86 GLY A CA 1
ATOM 671 C C . GLY A 1 86 ? -14.013 10.895 16.630 1.00 96.81 86 GLY A C 1
ATOM 672 O O . GLY A 1 86 ? -14.617 11.603 15.820 1.00 96.81 86 GLY A O 1
ATOM 673 N N . LYS A 1 87 ? -12.778 11.233 17.029 1.00 98.00 87 LYS A N 1
ATOM 674 C CA . LYS A 1 87 ? -12.094 12.434 16.524 1.00 98.00 87 LYS A CA 1
ATOM 675 C C . LYS A 1 87 ? -11.571 12.197 15.111 1.00 98.00 87 LYS A C 1
ATOM 677 O O . LYS A 1 87 ? -10.740 11.321 14.895 1.00 98.00 87 LYS A O 1
ATOM 682 N N . VAL A 1 88 ? -11.986 13.045 14.170 1.00 98.06 88 VAL A N 1
ATOM 683 C CA . VAL A 1 88 ? -11.587 12.961 12.756 1.00 98.06 88 VAL A CA 1
ATOM 684 C C . VAL A 1 88 ? -10.474 13.959 12.430 1.00 98.06 88 VAL A C 1
ATOM 686 O O . VAL A 1 88 ? -10.563 15.144 12.751 1.00 98.06 88 VAL A O 1
ATOM 689 N N . LYS A 1 89 ? -9.433 13.499 11.732 1.00 98.12 89 LYS A N 1
ATOM 690 C CA . LYS A 1 89 ? -8.338 14.320 11.201 1.00 98.12 89 LYS A CA 1
ATOM 691 C C . LYS A 1 89 ? -8.099 13.993 9.732 1.00 98.12 89 LYS A C 1
ATOM 693 O O . LYS A 1 89 ? -7.794 12.853 9.403 1.00 98.12 89 LYS A O 1
ATOM 698 N N . ARG A 1 90 ? -8.167 14.999 8.858 1.00 97.12 90 ARG A N 1
ATOM 699 C CA . ARG A 1 90 ? -7.880 14.845 7.423 1.00 97.12 90 ARG A CA 1
ATOM 700 C C . ARG A 1 90 ? -6.445 15.216 7.081 1.00 97.12 90 ARG A C 1
ATOM 702 O O . ARG A 1 90 ? -5.858 16.113 7.693 1.00 97.12 90 ARG A O 1
ATOM 709 N N . ARG A 1 91 ? -5.893 14.542 6.079 1.00 96.75 91 ARG A N 1
ATOM 710 C CA . ARG A 1 91 ? -4.588 14.824 5.482 1.00 96.75 91 ARG A CA 1
ATOM 711 C C . ARG A 1 91 ? -4.739 14.841 3.968 1.00 96.75 91 ARG A C 1
ATOM 713 O O . ARG A 1 91 ? -5.312 13.918 3.403 1.00 96.75 91 ARG A O 1
ATOM 720 N N . LYS A 1 92 ? -4.216 15.891 3.335 1.00 96.12 92 LYS A N 1
ATOM 721 C CA . LYS A 1 92 ? -4.112 15.964 1.876 1.00 96.12 92 LYS A CA 1
ATOM 722 C C . LYS A 1 92 ? -2.983 15.056 1.391 1.00 96.12 92 LYS A C 1
ATOM 724 O O . LYS A 1 92 ? -2.022 14.822 2.131 1.00 96.12 92 LYS A O 1
ATOM 729 N N . ARG A 1 93 ? -3.093 14.613 0.140 1.00 94.69 93 ARG A N 1
ATOM 730 C CA . ARG A 1 93 ? -2.011 13.948 -0.590 1.00 94.69 93 ARG A CA 1
ATOM 731 C C . ARG A 1 93 ? -0.728 14.794 -0.550 1.00 94.69 93 ARG A C 1
ATOM 733 O O . ARG A 1 93 ? -0.782 16.023 -0.616 1.00 94.69 93 ARG A O 1
ATOM 740 N N . LEU A 1 94 ? 0.420 14.129 -0.436 1.00 94.88 94 LEU A N 1
ATOM 741 C CA . LEU A 1 94 ? 1.738 14.768 -0.519 1.00 94.88 94 LEU A CA 1
ATOM 742 C C . LEU A 1 94 ? 2.137 15.016 -1.981 1.00 94.88 94 LEU A C 1
ATOM 744 O O . LEU A 1 94 ? 1.753 14.245 -2.856 1.00 94.88 94 LEU A O 1
ATOM 748 N N . SER A 1 95 ? 2.954 16.046 -2.228 1.00 95.31 95 SER A N 1
ATOM 749 C CA . SER A 1 95 ? 3.517 16.320 -3.561 1.00 95.31 95 SER A CA 1
ATOM 750 C C . SER A 1 95 ? 4.355 15.152 -4.085 1.00 95.31 95 SER A C 1
ATOM 752 O O . SER A 1 95 ? 4.181 14.744 -5.227 1.00 95.31 95 SER A O 1
ATOM 754 N N . ASP A 1 96 ? 5.206 14.582 -3.227 1.00 96.88 96 ASP A N 1
ATOM 755 C CA . ASP A 1 96 ? 5.836 13.275 -3.428 1.00 96.88 96 ASP A CA 1
ATOM 756 C C . ASP A 1 96 ? 5.068 12.221 -2.611 1.00 96.88 96 ASP A C 1
ATOM 758 O O . ASP A 1 96 ? 5.299 12.086 -1.396 1.00 96.88 96 ASP A O 1
ATOM 762 N N . PRO A 1 97 ? 4.085 11.537 -3.223 1.00 97.56 97 PRO A N 1
ATOM 763 C CA . PRO A 1 97 ? 3.213 10.618 -2.515 1.00 97.56 97 PRO A CA 1
ATOM 764 C C . PRO A 1 97 ? 3.977 9.381 -2.044 1.00 97.56 97 PRO A C 1
ATOM 766 O O . PRO A 1 97 ? 4.989 8.964 -2.615 1.00 97.56 97 PRO A O 1
ATOM 769 N N . TYR A 1 98 ? 3.448 8.764 -0.991 1.00 98.00 98 TYR A N 1
ATOM 770 C CA . TYR A 1 98 ? 3.821 7.392 -0.684 1.00 98.00 98 TYR A CA 1
ATOM 771 C C . TYR A 1 98 ? 3.180 6.437 -1.695 1.00 98.00 98 TYR A C 1
ATOM 773 O O . TYR A 1 98 ? 2.157 6.770 -2.295 1.00 98.00 98 TYR A O 1
ATOM 781 N N . ILE A 1 99 ? 3.753 5.247 -1.836 1.00 98.44 99 ILE A N 1
ATOM 782 C CA . ILE A 1 99 ? 3.208 4.159 -2.649 1.00 98.44 99 ILE A CA 1
ATOM 783 C C . ILE A 1 99 ? 3.080 2.873 -1.835 1.00 98.44 99 ILE A C 1
ATOM 785 O O . ILE A 1 99 ? 3.790 2.666 -0.842 1.00 98.44 99 ILE A O 1
ATOM 789 N N . TYR A 1 100 ? 2.208 1.976 -2.280 1.00 98.38 100 TYR A N 1
ATOM 790 C CA . TYR A 1 100 ? 2.105 0.631 -1.733 1.00 98.38 100 TYR A CA 1
ATOM 791 C C . TYR A 1 100 ? 2.879 -0.372 -2.584 1.00 98.38 100 TYR A C 1
ATOM 793 O O . TYR A 1 100 ? 2.389 -0.885 -3.577 1.00 98.38 100 TYR A O 1
ATOM 801 N N . HIS A 1 101 ? 4.073 -0.742 -2.133 1.00 97.31 101 HIS A N 1
ATOM 802 C CA . HIS A 1 101 ? 4.743 -1.945 -2.628 1.00 97.31 101 HIS A CA 1
ATOM 803 C C . HIS A 1 101 ? 4.167 -3.199 -1.944 1.00 97.31 101 HIS A C 1
ATOM 805 O O . HIS A 1 101 ? 3.727 -3.139 -0.787 1.00 97.31 101 HIS A O 1
ATOM 811 N N . HIS A 1 102 ? 4.224 -4.353 -2.614 1.00 97.88 102 HIS A N 1
ATOM 812 C CA . HIS A 1 102 ? 3.612 -5.608 -2.146 1.00 97.88 102 HIS A CA 1
ATOM 813 C C . HIS A 1 102 ? 2.089 -5.496 -1.935 1.00 97.88 102 HIS A C 1
ATOM 815 O O . HIS A 1 102 ? 1.573 -5.956 -0.911 1.00 97.88 102 HIS A O 1
ATOM 821 N N . LYS A 1 103 ? 1.365 -4.856 -2.868 1.00 97.88 103 LYS A N 1
ATOM 822 C CA . LYS A 1 103 ? -0.090 -4.647 -2.745 1.00 97.88 103 LYS A CA 1
ATOM 823 C C . LYS A 1 103 ? -0.881 -5.957 -2.617 1.00 97.88 103 LYS A C 1
ATOM 825 O O . LYS A 1 103 ? -1.888 -5.982 -1.919 1.00 97.88 103 LYS A O 1
ATOM 830 N N . TRP A 1 104 ? -0.364 -7.070 -3.146 1.00 98.62 104 TRP A N 1
ATOM 831 C CA . TRP A 1 104 ? -0.918 -8.420 -2.960 1.00 98.62 104 TRP A CA 1
ATOM 832 C C . TRP A 1 104 ? -1.118 -8.841 -1.492 1.00 98.62 104 TRP A C 1
ATOM 834 O O . TRP A 1 104 ? -1.931 -9.717 -1.201 1.00 98.62 104 TRP A O 1
ATOM 844 N N . LEU A 1 105 ? -0.410 -8.218 -0.541 1.00 98.69 105 LEU A N 1
ATOM 845 C CA . LEU A 1 105 ? -0.606 -8.474 0.887 1.00 98.69 105 LEU A CA 1
ATOM 846 C C . LEU A 1 105 ? -1.943 -7.934 1.413 1.00 98.69 105 LEU A C 1
ATOM 848 O O . LEU A 1 105 ? -2.438 -8.422 2.422 1.00 98.69 105 LEU A O 1
ATOM 852 N N . PHE A 1 106 ? -2.523 -6.928 0.760 1.00 98.75 106 PHE A N 1
ATOM 853 C CA . PHE A 1 106 ? -3.723 -6.216 1.213 1.00 98.75 106 PHE A CA 1
ATOM 854 C C . PHE A 1 106 ? -5.014 -6.963 0.871 1.00 98.75 106 PHE A C 1
ATOM 856 O O . PHE A 1 106 ? -6.086 -6.561 1.323 1.00 98.75 106 PHE A O 1
ATOM 863 N N . VAL A 1 107 ? -4.904 -8.014 0.059 1.00 98.75 107 VAL A N 1
ATOM 864 C CA . VAL A 1 107 ? -6.012 -8.784 -0.499 1.00 98.75 107 VAL A CA 1
ATOM 865 C C . VAL A 1 107 ? -5.743 -10.285 -0.365 1.00 98.75 107 VAL A C 1
ATOM 867 O O . VAL A 1 107 ? -4.606 -10.692 -0.105 1.00 98.75 107 VAL A O 1
ATOM 870 N N . LYS A 1 108 ? -6.782 -11.113 -0.503 1.00 98.44 108 LYS A N 1
ATOM 871 C CA . LYS A 1 108 ? -6.648 -12.572 -0.619 1.00 98.44 108 LYS A CA 1
ATOM 872 C C . LYS A 1 108 ? -6.165 -12.970 -2.019 1.00 98.44 108 LYS A C 1
ATOM 874 O O . LYS A 1 108 ? -6.114 -12.137 -2.915 1.00 98.44 108 LYS A O 1
ATOM 879 N N . ASP A 1 109 ? -5.775 -14.233 -2.186 1.00 98.06 109 ASP A N 1
ATOM 880 C CA . ASP A 1 109 ? -5.253 -14.751 -3.461 1.00 98.06 109 ASP A CA 1
ATOM 881 C C . ASP A 1 109 ? -6.307 -14.842 -4.575 1.00 98.06 109 ASP A C 1
ATOM 883 O O . ASP A 1 109 ? -5.946 -14.821 -5.743 1.00 98.06 109 ASP A O 1
ATOM 887 N N . ASP A 1 110 ? -7.591 -14.888 -4.223 1.00 97.38 110 ASP A N 1
ATOM 888 C CA . ASP A 1 110 ? -8.742 -14.916 -5.135 1.00 97.38 110 ASP A CA 1
ATOM 889 C C . ASP A 1 110 ? -9.289 -13.516 -5.473 1.00 97.38 110 ASP A C 1
ATOM 891 O O . ASP A 1 110 ? -10.395 -13.375 -5.997 1.00 97.38 110 ASP A O 1
ATOM 895 N N . TYR A 1 111 ? -8.543 -12.456 -5.153 1.00 98.31 111 TYR A N 1
ATOM 896 C CA . TYR A 1 111 ? -8.971 -11.089 -5.423 1.00 98.31 111 TYR A CA 1
ATOM 897 C C . TYR A 1 111 ? -9.031 -10.798 -6.926 1.00 98.31 111 TYR A C 1
ATOM 899 O O . TYR A 1 111 ? -8.057 -10.983 -7.642 1.00 98.31 111 TYR A O 1
ATOM 907 N N . VAL A 1 112 ? -10.173 -10.284 -7.385 1.00 95.81 112 VAL A N 1
ATOM 908 C CA . VAL A 1 112 ? -10.462 -10.080 -8.816 1.00 95.81 112 VAL A CA 1
ATOM 909 C C . VAL A 1 112 ? -10.013 -8.725 -9.370 1.00 95.81 112 VAL A C 1
ATOM 911 O O . VAL A 1 112 ? -10.099 -8.507 -10.573 1.00 95.81 112 VAL A O 1
ATOM 914 N N . GLY A 1 113 ? -9.577 -7.794 -8.514 1.00 96.62 113 GLY A N 1
ATOM 915 C CA . GLY A 1 113 ? -9.210 -6.440 -8.946 1.00 96.62 113 GLY A CA 1
ATOM 916 C C . GLY A 1 113 ? -7.883 -6.366 -9.710 1.00 96.62 113 GLY A C 1
ATOM 917 O O . GLY A 1 113 ? -7.696 -5.450 -10.499 1.00 96.62 113 GLY A O 1
ATOM 918 N N . PHE A 1 114 ? -6.972 -7.321 -9.503 1.00 97.56 114 PHE A N 1
ATOM 919 C CA . PHE A 1 114 ? -5.708 -7.455 -10.241 1.00 97.56 114 PHE A CA 1
ATOM 920 C C . PHE A 1 114 ? -5.153 -8.880 -10.096 1.00 97.56 114 PHE A C 1
ATOM 922 O O . PHE A 1 114 ? -5.576 -9.616 -9.204 1.00 97.56 114 PHE A O 1
ATOM 929 N N . ASP A 1 115 ? -4.162 -9.254 -10.911 1.00 97.62 115 ASP A N 1
ATOM 930 C CA . ASP A 1 115 ? -3.480 -10.547 -10.782 1.00 97.62 115 ASP A CA 1
ATOM 931 C C . ASP A 1 115 ? -2.564 -10.577 -9.541 1.00 97.62 115 ASP A C 1
ATOM 933 O O . ASP A 1 115 ? -1.515 -9.924 -9.450 1.00 97.62 115 ASP A O 1
ATOM 937 N N . VAL A 1 116 ? -2.993 -11.332 -8.527 1.00 98.00 116 VAL A N 1
ATOM 938 C CA . VAL A 1 116 ? -2.290 -11.429 -7.244 1.00 98.00 116 VAL A CA 1
ATOM 939 C C . VAL A 1 116 ? -0.943 -12.138 -7.383 1.00 98.00 116 VAL A C 1
ATOM 941 O O . VAL A 1 116 ? -0.006 -11.806 -6.649 1.00 98.00 116 VAL A O 1
ATOM 944 N N . GLU A 1 117 ? -0.822 -13.093 -8.303 1.00 96.62 117 GLU A N 1
ATOM 945 C CA . GLU A 1 117 ? 0.422 -13.821 -8.525 1.00 96.62 117 GLU A CA 1
ATOM 946 C C . GLU A 1 117 ? 1.428 -12.953 -9.285 1.00 96.62 117 GLU A C 1
ATOM 948 O O . GLU A 1 117 ? 2.576 -12.841 -8.852 1.00 96.62 117 GLU A O 1
ATOM 953 N N . GLU A 1 118 ? 0.989 -12.216 -10.306 1.00 94.94 118 GLU A N 1
ATOM 954 C CA . GLU A 1 118 ? 1.808 -11.204 -10.984 1.00 94.94 118 GLU A CA 1
ATOM 955 C C . GLU A 1 118 ? 2.346 -10.168 -9.983 1.00 94.94 118 GLU A C 1
ATOM 957 O O . GLU A 1 118 ? 3.544 -9.880 -9.948 1.00 94.94 118 GLU A O 1
ATOM 962 N N . SER A 1 119 ? 1.511 -9.691 -9.055 1.00 97.38 119 SER A N 1
ATOM 963 C CA . SER A 1 119 ? 1.942 -8.758 -8.004 1.00 97.38 119 SER A CA 1
ATOM 964 C C . SER A 1 119 ? 2.974 -9.364 -7.022 1.00 97.38 119 SER A C 1
ATOM 966 O O . SER A 1 119 ? 3.830 -8.645 -6.470 1.00 97.38 119 SER A O 1
ATOM 968 N N . LYS A 1 120 ? 2.966 -10.689 -6.803 1.00 96.81 120 LYS A N 1
ATOM 969 C CA . LYS A 1 120 ? 4.033 -11.392 -6.060 1.00 96.81 120 LYS A CA 1
ATOM 970 C C . LYS A 1 120 ? 5.313 -11.493 -6.885 1.00 96.81 120 LYS A C 1
ATOM 972 O O . LYS A 1 120 ? 6.386 -11.242 -6.332 1.00 96.81 120 LYS A O 1
ATOM 977 N N . GLN A 1 121 ? 5.225 -11.782 -8.182 1.00 94.69 121 GLN A N 1
ATOM 978 C CA . GLN A 1 121 ? 6.392 -11.807 -9.072 1.00 94.69 121 GLN A CA 1
ATOM 979 C C . GLN A 1 121 ? 7.042 -10.423 -9.173 1.00 94.69 121 GLN A C 1
ATOM 981 O O . GLN A 1 121 ? 8.250 -10.287 -8.972 1.00 94.69 121 GLN A O 1
ATOM 986 N N . ARG A 1 122 ? 6.231 -9.369 -9.312 1.00 94.88 122 ARG A N 1
ATOM 987 C CA . ARG A 1 122 ? 6.655 -7.965 -9.221 1.00 94.88 122 ARG A CA 1
ATOM 988 C C . ARG A 1 122 ? 7.444 -7.690 -7.941 1.00 94.88 122 ARG A C 1
ATOM 990 O O . ARG A 1 122 ? 8.486 -7.036 -7.965 1.00 94.88 122 ARG A O 1
ATOM 997 N N . SER A 1 123 ? 6.974 -8.238 -6.817 1.00 96.38 123 SER A N 1
ATOM 998 C CA . SER A 1 123 ? 7.638 -8.133 -5.515 1.00 96.38 123 SER A CA 1
ATOM 999 C C . SER A 1 123 ? 8.988 -8.847 -5.468 1.00 96.38 123 SER A C 1
ATOM 1001 O O . SER A 1 123 ? 9.933 -8.307 -4.898 1.00 96.38 123 SER A O 1
ATOM 1003 N N . LEU A 1 124 ? 9.084 -10.049 -6.040 1.00 94.44 124 LEU A N 1
ATOM 1004 C CA . LEU A 1 124 ? 10.341 -10.791 -6.139 1.00 94.44 124 LEU A CA 1
ATOM 1005 C C . LEU A 1 124 ? 11.362 -10.040 -6.996 1.00 94.44 124 LEU A C 1
ATOM 1007 O O . LEU A 1 124 ? 12.509 -9.907 -6.573 1.00 94.44 124 LEU A O 1
ATOM 1011 N N . ALA A 1 125 ? 10.928 -9.504 -8.140 1.00 93.25 125 ALA A N 1
ATOM 1012 C CA . ALA A 1 125 ? 11.786 -8.795 -9.081 1.00 93.25 125 ALA A CA 1
ATOM 1013 C C . ALA A 1 125 ? 12.516 -7.621 -8.415 1.00 93.25 125 ALA A C 1
ATOM 1015 O O . ALA A 1 125 ? 13.740 -7.533 -8.475 1.00 93.25 125 ALA A O 1
ATOM 1016 N N . TRP A 1 126 ? 11.799 -6.748 -7.700 1.00 94.81 126 TRP A N 1
ATOM 1017 C CA . TRP A 1 126 ? 12.457 -5.602 -7.064 1.00 94.81 126 TRP A CA 1
ATOM 1018 C C . TRP A 1 126 ? 13.238 -5.977 -5.806 1.00 94.81 126 TRP A C 1
ATOM 1020 O O . TRP A 1 126 ? 14.253 -5.352 -5.509 1.00 94.81 126 TRP A O 1
ATOM 1030 N N . LEU A 1 127 ? 12.817 -7.016 -5.076 1.00 94.81 127 LEU A N 1
ATOM 1031 C CA . LEU A 1 127 ? 13.568 -7.531 -3.927 1.00 94.81 127 LEU A CA 1
ATOM 1032 C C . LEU A 1 127 ? 14.896 -8.195 -4.321 1.00 94.81 127 LEU A C 1
ATOM 1034 O O . LEU A 1 127 ? 15.724 -8.429 -3.436 1.00 94.81 127 LEU A O 1
ATOM 1038 N N . ALA A 1 128 ? 15.076 -8.542 -5.595 1.00 92.94 128 ALA A N 1
ATOM 1039 C CA . ALA A 1 128 ? 16.325 -9.063 -6.141 1.00 92.94 128 ALA A CA 1
ATOM 1040 C C . ALA A 1 128 ? 17.308 -7.956 -6.556 1.00 92.94 128 ALA A C 1
ATOM 1042 O O . ALA A 1 128 ? 18.466 -8.256 -6.824 1.00 92.94 128 ALA A O 1
ATOM 1043 N N . LEU A 1 129 ? 16.875 -6.690 -6.600 1.00 92.62 129 LEU A N 1
ATOM 1044 C CA . LEU A 1 129 ? 17.749 -5.577 -6.954 1.00 92.62 129 LEU A CA 1
ATOM 1045 C C . LEU A 1 129 ? 18.709 -5.228 -5.813 1.00 92.62 129 LEU A C 1
ATOM 1047 O O . LEU A 1 129 ? 18.294 -4.951 -4.682 1.00 92.62 129 LEU A O 1
ATOM 1051 N N . ASP A 1 130 ? 19.991 -5.135 -6.151 1.00 92.00 130 ASP A N 1
ATOM 1052 C CA . ASP A 1 130 ? 21.029 -4.680 -5.234 1.00 92.00 130 ASP A CA 1
ATOM 1053 C C . ASP A 1 130 ? 21.068 -3.148 -5.106 1.00 92.00 130 ASP A C 1
ATOM 1055 O O . ASP A 1 130 ? 20.674 -2.387 -5.999 1.00 92.00 130 ASP A O 1
ATOM 1059 N N . GLY A 1 131 ? 21.556 -2.672 -3.957 1.00 92.50 131 GLY A N 1
ATOM 1060 C CA . GLY A 1 131 ? 21.769 -1.242 -3.703 1.00 92.50 131 GLY A CA 1
ATOM 1061 C C . GLY A 1 131 ? 20.495 -0.414 -3.485 1.00 92.50 131 GLY A C 1
ATOM 1062 O O . GLY A 1 131 ? 20.560 0.814 -3.509 1.00 92.50 131 GLY A O 1
ATOM 1063 N N . ILE A 1 132 ? 19.341 -1.052 -3.266 1.00 94.56 132 ILE A N 1
ATOM 1064 C CA . ILE A 1 132 ? 18.080 -0.363 -2.967 1.00 94.56 132 ILE A CA 1
ATOM 1065 C C . ILE A 1 132 ? 18.020 0.076 -1.494 1.00 94.56 132 ILE A C 1
ATOM 1067 O O . ILE A 1 132 ? 18.088 -0.741 -0.570 1.00 94.56 132 ILE A O 1
ATOM 1071 N N . ASP A 1 133 ? 17.809 1.373 -1.265 1.00 95.06 133 ASP A N 1
ATOM 1072 C CA . ASP A 1 133 ? 17.585 1.957 0.058 1.00 95.06 133 ASP A CA 1
ATOM 1073 C C . ASP A 1 133 ? 16.148 1.700 0.533 1.00 95.06 133 ASP A C 1
ATOM 1075 O O . ASP A 1 133 ? 15.188 2.420 0.232 1.00 95.06 133 ASP A O 1
ATOM 1079 N N . LYS A 1 134 ? 16.013 0.670 1.367 1.00 91.44 134 LYS A N 1
ATOM 1080 C CA . LYS A 1 134 ? 14.737 0.243 1.951 1.00 91.44 134 LYS A CA 1
ATOM 1081 C C . LYS A 1 134 ? 14.090 1.292 2.861 1.00 91.44 134 LYS A C 1
ATOM 1083 O O . LYS A 1 134 ? 12.895 1.188 3.117 1.00 91.44 134 LYS A O 1
ATOM 1088 N N . LYS A 1 135 ? 14.818 2.310 3.341 1.00 94.25 135 LYS A N 1
ATOM 1089 C CA . LYS A 1 135 ? 14.220 3.404 4.129 1.00 94.25 135 LYS A CA 1
ATOM 1090 C C . LYS A 1 135 ? 13.422 4.371 3.252 1.00 94.25 135 LYS A C 1
ATOM 1092 O O . LYS A 1 135 ? 12.514 5.034 3.749 1.00 94.25 135 LYS A O 1
ATOM 1097 N N . ARG A 1 136 ? 13.741 4.442 1.955 1.00 95.88 136 ARG A N 1
ATOM 1098 C CA . ARG A 1 136 ? 13.118 5.352 0.980 1.00 95.88 136 ARG A CA 1
ATOM 1099 C C . ARG A 1 136 ? 12.137 4.659 0.034 1.00 95.88 136 ARG A C 1
ATOM 1101 O O . ARG A 1 136 ? 11.398 5.345 -0.665 1.00 95.88 136 ARG A O 1
ATOM 1108 N N . ILE A 1 137 ? 12.039 3.329 0.093 1.00 95.88 137 ILE A N 1
ATOM 1109 C CA . ILE A 1 137 ? 11.198 2.494 -0.785 1.00 95.88 137 ILE A CA 1
ATOM 1110 C C . ILE A 1 137 ? 9.690 2.778 -0.707 1.00 95.88 137 ILE A C 1
ATOM 1112 O O . ILE A 1 137 ? 8.917 2.256 -1.499 1.00 95.88 137 ILE A O 1
ATOM 1116 N N . GLY A 1 138 ? 9.242 3.593 0.245 1.00 96.19 138 GLY A N 1
ATOM 1117 C CA . GLY A 1 138 ? 7.856 4.046 0.296 1.00 96.19 138 GLY A CA 1
ATOM 1118 C C . GLY A 1 138 ? 7.547 5.232 -0.621 1.00 96.19 138 GLY A C 1
ATOM 1119 O O . GLY A 1 138 ? 6.376 5.560 -0.746 1.00 96.19 138 GLY A O 1
ATOM 1120 N N . ARG A 1 139 ? 8.542 5.918 -1.199 1.00 97.69 139 ARG A N 1
ATOM 1121 C CA . ARG A 1 139 ? 8.352 7.165 -1.966 1.00 97.69 139 ARG A CA 1
ATOM 1122 C C . ARG A 1 139 ? 8.250 6.908 -3.465 1.00 97.69 139 ARG A C 1
ATOM 1124 O O . ARG A 1 139 ? 9.077 6.177 -4.007 1.00 97.69 139 ARG A O 1
ATOM 1131 N N . LEU A 1 140 ? 7.299 7.571 -4.128 1.00 97.38 140 LEU A N 1
ATOM 1132 C CA . LEU A 1 140 ? 7.13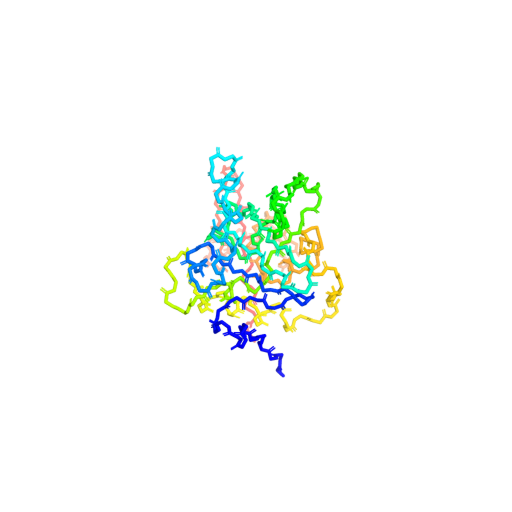5 7.475 -5.580 1.00 97.38 140 LEU A CA 1
ATOM 1133 C C . LEU A 1 140 ? 8.380 7.974 -6.322 1.00 97.38 140 LEU A C 1
ATOM 1135 O O . LEU A 1 140 ? 8.889 7.264 -7.187 1.00 97.38 140 LEU A O 1
ATOM 1139 N N . SER A 1 141 ? 8.898 9.148 -5.948 1.00 97.69 141 SER A N 1
ATOM 1140 C CA . SER A 1 141 ? 10.109 9.723 -6.555 1.00 97.69 141 SER A CA 1
ATOM 1141 C C . SER A 1 141 ? 11.296 8.752 -6.522 1.00 97.69 141 SER A C 1
ATOM 1143 O O . SER A 1 141 ? 11.969 8.533 -7.526 1.00 97.69 141 SER A O 1
ATOM 1145 N N . TYR A 1 142 ? 11.493 8.087 -5.381 1.00 98.12 142 TYR A N 1
ATOM 1146 C CA . TYR A 1 142 ? 12.558 7.107 -5.195 1.00 98.12 142 TYR A CA 1
ATOM 1147 C C . TYR A 1 142 ? 12.402 5.900 -6.129 1.00 98.12 142 TYR A C 1
ATOM 1149 O O . TYR A 1 142 ? 13.385 5.421 -6.695 1.00 98.12 142 TYR A O 1
ATOM 1157 N N . TRP A 1 143 ? 11.172 5.417 -6.321 1.00 97.00 143 TRP A N 1
ATOM 1158 C CA . TRP A 1 143 ? 10.901 4.336 -7.267 1.00 97.00 143 TRP A CA 1
ATOM 1159 C C . TRP A 1 143 ? 11.174 4.744 -8.707 1.00 97.00 143 TRP A C 1
ATOM 1161 O O . TRP A 1 143 ? 11.832 3.994 -9.424 1.00 97.00 143 TRP A O 1
ATOM 1171 N N . GLN A 1 144 ? 10.720 5.928 -9.111 1.00 95.56 144 GLN A N 1
ATOM 1172 C CA . GLN A 1 144 ? 10.938 6.451 -10.460 1.00 95.56 144 GLN A CA 1
ATOM 1173 C C . GLN A 1 144 ? 12.426 6.577 -10.802 1.00 95.56 144 GLN A C 1
ATOM 1175 O O . GLN A 1 144 ? 12.821 6.253 -11.918 1.00 95.56 144 GLN A O 1
ATOM 1180 N N . GLU A 1 145 ? 13.244 7.007 -9.843 1.00 95.56 145 GLU A N 1
ATOM 1181 C CA . GLU A 1 145 ? 14.672 7.245 -10.059 1.00 95.56 145 GLU A CA 1
ATOM 1182 C C . GLU A 1 145 ? 15.520 5.968 -9.954 1.00 95.56 145 GLU A C 1
ATOM 1184 O O . GLU A 1 145 ? 16.441 5.764 -10.743 1.00 95.56 145 GLU A O 1
ATOM 1189 N N . HIS A 1 146 ? 15.228 5.090 -8.989 1.00 95.44 146 HIS A N 1
ATOM 1190 C CA . HIS A 1 146 ? 16.163 4.021 -8.619 1.00 95.44 146 HIS A CA 1
ATOM 1191 C C . HIS A 1 146 ? 15.646 2.602 -8.837 1.00 95.44 146 HIS A C 1
ATOM 1193 O O . HIS A 1 146 ? 16.458 1.678 -8.900 1.00 95.44 146 HIS A O 1
ATOM 1199 N N . VAL A 1 147 ? 14.328 2.407 -8.920 1.00 95.50 147 VAL A N 1
ATOM 1200 C CA . VAL A 1 147 ? 13.733 1.065 -8.897 1.00 95.50 147 VAL A CA 1
ATOM 1201 C C . VAL A 1 147 ? 13.111 0.715 -10.247 1.00 95.50 147 VAL A C 1
ATOM 1203 O O . VAL A 1 147 ? 13.520 -0.262 -10.869 1.00 95.50 147 VAL A O 1
ATOM 1206 N N . LEU A 1 148 ? 12.182 1.536 -10.747 1.00 94.06 148 LEU A N 1
ATOM 1207 C CA . LEU A 1 148 ? 11.493 1.313 -12.022 1.00 94.06 148 LEU A CA 1
ATOM 1208 C C . LEU A 1 148 ? 12.450 1.146 -13.214 1.00 94.06 148 LEU A C 1
ATOM 1210 O O . LEU A 1 148 ? 12.259 0.180 -13.950 1.00 94.06 148 LEU A O 1
ATOM 1214 N N . PRO A 1 149 ? 13.520 1.956 -13.378 1.00 92.31 149 PRO A N 1
ATOM 1215 C CA . PRO A 1 149 ? 14.451 1.793 -14.500 1.00 92.31 149 PRO A CA 1
ATOM 1216 C C . PRO A 1 149 ? 15.156 0.432 -14.544 1.00 92.31 149 PRO A C 1
ATOM 1218 O O . PRO A 1 149 ? 15.688 0.054 -15.579 1.00 92.31 149 PRO A O 1
ATOM 1221 N N . ARG A 1 150 ? 15.182 -0.292 -13.419 1.00 91.81 150 ARG A N 1
ATOM 1222 C CA . ARG A 1 150 ? 15.826 -1.606 -13.282 1.00 91.81 150 ARG A CA 1
ATOM 1223 C C . ARG A 1 150 ? 14.827 -2.763 -13.300 1.00 91.81 150 ARG A C 1
ATOM 1225 O O . ARG A 1 150 ? 15.241 -3.914 -13.301 1.00 91.81 150 ARG A O 1
ATOM 1232 N N . LEU A 1 151 ? 13.529 -2.462 -13.250 1.00 86.38 151 LEU A N 1
ATOM 1233 C CA . LEU A 1 151 ? 12.452 -3.455 -13.215 1.00 86.38 151 LEU A CA 1
ATOM 1234 C C . LEU A 1 151 ? 11.784 -3.674 -14.557 1.00 86.38 151 LEU A C 1
ATOM 1236 O O . LEU A 1 151 ? 11.183 -4.719 -14.769 1.00 86.38 151 LEU A O 1
ATOM 1240 N N . THR A 1 152 ? 11.880 -2.692 -15.439 1.00 66.12 152 THR A N 1
ATOM 1241 C CA . THR A 1 152 ? 11.581 -2.849 -16.854 1.00 66.12 152 THR A CA 1
ATOM 1242 C C . THR A 1 152 ? 12.896 -3.147 -17.570 1.00 66.12 152 THR A C 1
ATOM 1244 O O . THR A 1 152 ? 13.588 -2.191 -17.939 1.00 66.12 152 THR A O 1
ATOM 1247 N N . PRO A 1 153 ? 13.300 -4.423 -17.737 1.00 47.72 153 PRO A N 1
ATOM 1248 C CA . PRO A 1 153 ? 14.342 -4.735 -18.701 1.00 47.72 153 PRO A CA 1
ATOM 1249 C C . PRO A 1 153 ? 13.792 -4.316 -20.064 1.00 47.72 153 PRO A C 1
ATOM 1251 O O . PRO A 1 153 ? 12.742 -4.788 -20.482 1.00 47.72 153 PRO A O 1
ATOM 1254 N N . GLY A 1 154 ? 14.432 -3.324 -20.679 1.00 49.88 154 GLY A N 1
ATOM 1255 C CA . GLY A 1 154 ? 13.977 -2.747 -21.934 1.00 49.88 154 GLY A CA 1
ATOM 1256 C C . GLY A 1 154 ? 12.627 -2.033 -21.825 1.00 49.88 154 GLY A C 1
ATOM 1257 O O . GLY A 1 154 ? 11.582 -2.564 -22.186 1.00 49.88 154 GLY A O 1
ATOM 1258 N N . LYS A 1 155 ? 12.645 -0.721 -21.545 1.00 45.41 155 LYS A N 1
ATOM 1259 C CA . LYS A 1 155 ? 11.856 0.125 -22.455 1.00 45.41 155 LYS A CA 1
ATOM 1260 C C . LYS A 1 155 ? 12.343 -0.271 -23.839 1.00 45.41 155 LYS A C 1
ATOM 1262 O O . LYS A 1 155 ? 13.545 -0.134 -24.066 1.00 45.41 155 LYS A O 1
ATOM 1267 N N . GLU A 1 156 ? 11.462 -0.763 -24.706 1.00 55.69 156 GLU A N 1
ATOM 1268 C CA . GLU A 1 156 ? 11.732 -0.842 -26.137 1.00 55.69 156 GLU A CA 1
ATOM 1269 C C . GLU A 1 156 ? 12.293 0.520 -26.550 1.00 55.69 156 GLU A C 1
ATOM 1271 O O . GLU A 1 156 ? 11.564 1.510 -26.696 1.00 55.69 156 GLU A O 1
ATOM 1276 N N . THR A 1 157 ? 13.616 0.630 -26.583 1.00 63.62 157 THR A N 1
ATOM 1277 C CA . THR A 1 157 ? 14.257 1.909 -26.811 1.00 63.62 157 THR A CA 1
ATOM 1278 C C . THR A 1 157 ? 14.300 1.996 -28.308 1.00 63.62 157 THR A C 1
ATOM 1280 O O . THR A 1 157 ? 15.181 1.449 -28.958 1.00 63.62 157 THR A O 1
ATOM 1283 N N . TRP A 1 158 ? 13.237 2.585 -28.840 1.00 80.81 158 TRP A N 1
ATOM 1284 C CA . TRP A 1 158 ? 13.078 2.843 -30.252 1.00 80.81 158 TRP A CA 1
ATOM 1285 C C . TRP A 1 158 ? 14.128 3.878 -30.668 1.00 80.81 158 TRP A C 1
ATOM 1287 O O . TRP A 1 158 ? 13.899 5.078 -30.526 1.00 80.81 158 TRP A O 1
ATOM 1297 N N . LEU A 1 159 ? 15.278 3.400 -31.135 1.00 85.31 159 LEU A N 1
ATOM 1298 C CA . LEU A 1 159 ? 16.397 4.208 -31.605 1.00 85.31 159 LEU A CA 1
ATOM 1299 C C . LEU A 1 159 ? 16.082 4.777 -32.983 1.00 85.31 159 LEU A C 1
ATOM 1301 O O . LEU A 1 159 ? 15.485 4.103 -33.824 1.00 85.31 159 LEU A O 1
ATOM 1305 N N . ASN A 1 160 ? 16.497 6.010 -33.242 1.00 90.62 160 ASN A N 1
ATOM 1306 C CA . ASN A 1 160 ? 16.464 6.557 -34.593 1.00 90.62 160 ASN A CA 1
ATOM 1307 C C . ASN A 1 160 ? 17.594 5.962 -35.466 1.00 90.62 160 ASN A C 1
ATOM 1309 O O . ASN A 1 160 ? 18.415 5.172 -35.003 1.00 90.62 160 ASN A O 1
ATOM 1313 N N . SER A 1 161 ? 17.633 6.311 -36.757 1.00 89.44 161 SER A N 1
ATOM 1314 C CA . SER A 1 161 ? 18.617 5.732 -37.692 1.00 89.44 161 SER A CA 1
ATOM 1315 C C . SER A 1 161 ? 20.069 6.096 -37.364 1.00 89.44 161 SER A C 1
ATOM 1317 O O . SER A 1 161 ? 20.958 5.297 -37.631 1.00 89.44 161 SER A O 1
ATOM 1319 N N . GLU A 1 162 ? 20.315 7.266 -36.780 1.00 87.75 162 GLU A N 1
ATOM 1320 C CA . GLU A 1 162 ? 21.653 7.696 -36.364 1.00 87.75 162 GLU A CA 1
ATOM 1321 C C . GLU A 1 162 ? 22.108 6.934 -35.114 1.00 87.75 162 GLU A C 1
ATOM 1323 O O . GLU A 1 162 ? 23.191 6.352 -35.091 1.00 87.75 162 GLU A O 1
ATOM 1328 N N . GLU A 1 163 ? 21.239 6.855 -34.106 1.00 87.62 163 GLU A N 1
ATOM 1329 C CA . GLU A 1 163 ? 21.494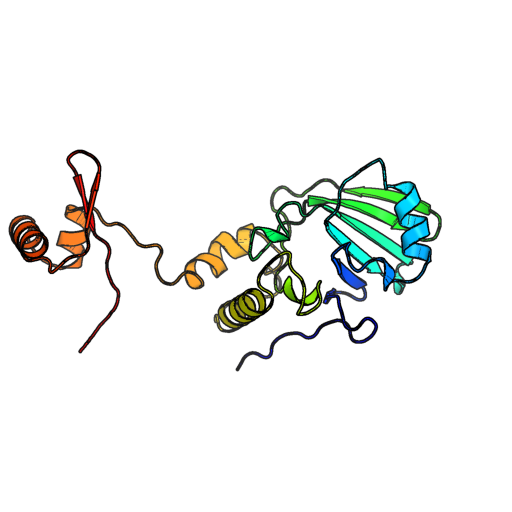 6.117 -32.866 1.00 87.62 163 GLU A CA 1
ATOM 1330 C C . GLU A 1 163 ? 21.706 4.620 -33.130 1.00 87.62 163 GLU A C 1
ATOM 1332 O O . GLU A 1 163 ? 22.611 4.011 -32.561 1.00 87.62 163 GLU A O 1
ATOM 1337 N N . MET A 1 164 ? 20.907 4.031 -34.024 1.00 89.38 164 MET A N 1
ATOM 1338 C CA . MET A 1 164 ? 21.006 2.615 -34.378 1.00 89.38 164 MET A CA 1
ATOM 1339 C C . MET A 1 164 ? 22.269 2.304 -35.190 1.00 89.38 164 MET A C 1
ATOM 1341 O O . MET A 1 164 ? 22.940 1.312 -34.915 1.00 89.38 164 MET A O 1
ATOM 1345 N N . ALA A 1 165 ? 22.624 3.158 -36.157 1.00 88.94 165 ALA A N 1
ATOM 1346 C CA . ALA A 1 165 ? 23.863 3.023 -36.924 1.00 88.94 165 ALA A CA 1
ATOM 1347 C C . ALA A 1 165 ? 25.094 3.101 -36.008 1.00 88.94 165 ALA A C 1
ATOM 1349 O O . ALA A 1 165 ? 25.962 2.232 -36.059 1.00 88.94 165 ALA A O 1
ATOM 1350 N N . SER A 1 166 ? 25.112 4.093 -35.110 1.00 87.56 166 SER A N 1
ATOM 1351 C CA . SER A 1 166 ? 26.163 4.260 -34.102 1.00 87.56 166 SER A CA 1
ATOM 1352 C C . SER A 1 166 ? 26.273 3.039 -33.185 1.00 87.56 166 SER A C 1
ATOM 1354 O O . SER A 1 166 ? 27.368 2.531 -32.955 1.00 87.56 166 SER A O 1
ATOM 1356 N N . ARG A 1 167 ? 25.136 2.503 -32.720 1.00 84.25 167 ARG A N 1
ATOM 1357 C CA . ARG A 1 167 ? 25.107 1.336 -31.827 1.00 84.25 167 ARG A CA 1
ATOM 1358 C C . ARG A 1 167 ? 25.588 0.048 -32.494 1.00 84.25 167 ARG A C 1
ATOM 1360 O O . ARG A 1 167 ? 26.267 -0.738 -31.844 1.00 84.25 167 ARG A O 1
ATOM 1367 N N . LEU A 1 168 ? 25.241 -0.174 -33.761 1.00 87.19 168 LEU A N 1
ATOM 1368 C CA . LEU A 1 168 ? 25.697 -1.340 -34.524 1.00 87.19 168 LEU A CA 1
ATOM 1369 C C . LEU A 1 168 ? 27.114 -1.167 -35.097 1.00 87.19 168 LEU A C 1
ATOM 1371 O O . LEU A 1 168 ? 27.673 -2.129 -35.616 1.00 87.19 168 LEU A O 1
ATOM 1375 N N . GLY A 1 169 ? 27.690 0.038 -35.029 1.00 88.62 169 GLY A N 1
ATOM 1376 C CA . GLY A 1 169 ? 28.981 0.345 -35.644 1.00 88.62 169 GLY A CA 1
ATOM 1377 C C . GLY A 1 169 ? 28.958 0.264 -37.174 1.00 88.62 169 GLY A C 1
ATOM 1378 O O . GLY A 1 169 ? 29.978 -0.054 -37.779 1.00 88.62 169 GLY A O 1
ATOM 1379 N N . VAL A 1 170 ? 27.804 0.525 -37.796 1.00 91.50 170 VAL A N 1
ATOM 1380 C CA . VAL A 1 170 ? 27.596 0.427 -39.252 1.00 91.50 170 VAL A CA 1
ATOM 1381 C C . VAL A 1 170 ? 27.266 1.786 -39.860 1.00 91.50 170 VAL A C 1
ATOM 1383 O O . VAL A 1 170 ? 26.802 2.704 -39.185 1.00 91.50 170 VAL A O 1
ATOM 1386 N N . SER A 1 171 ? 27.466 1.918 -41.167 1.00 92.88 171 SER A N 1
ATOM 1387 C CA . SER A 1 171 ? 27.037 3.093 -41.922 1.00 92.88 171 SER A CA 1
ATOM 1388 C C . SER A 1 171 ? 25.513 3.151 -42.095 1.00 92.88 171 SER A C 1
ATOM 1390 O O . SER A 1 171 ? 24.797 2.152 -42.001 1.00 92.88 171 SER A O 1
ATOM 1392 N N . SER A 1 172 ? 24.993 4.333 -42.434 1.00 86.44 172 SER A N 1
ATOM 1393 C CA . SER A 1 172 ? 23.569 4.526 -42.748 1.00 86.44 172 SER A CA 1
ATOM 1394 C C . SER A 1 172 ? 23.094 3.697 -43.951 1.00 86.44 172 SER A C 1
ATOM 1396 O O . SER A 1 172 ? 21.932 3.290 -43.997 1.00 86.44 172 SER A O 1
ATOM 1398 N N . CYS A 1 173 ? 23.989 3.418 -44.905 1.00 91.00 173 CYS A N 1
ATOM 1399 C CA . CYS A 1 173 ? 23.721 2.563 -46.061 1.00 91.00 173 CYS A CA 1
ATOM 1400 C C . CYS A 1 173 ? 23.557 1.096 -45.637 1.00 91.00 173 CYS A C 1
ATOM 1402 O O . CYS A 1 173 ? 22.548 0.460 -45.941 1.00 91.00 173 CYS A O 1
ATOM 1404 N N . GLU A 1 174 ? 24.504 0.583 -44.847 1.00 89.06 174 GLU A N 1
ATOM 1405 C CA . GLU A 1 174 ? 24.457 -0.779 -44.305 1.00 89.06 174 GLU A CA 1
ATOM 1406 C C . GLU A 1 174 ? 23.239 -0.985 -43.403 1.00 89.06 174 GLU A C 1
ATOM 1408 O O . GLU A 1 174 ? 22.564 -2.008 -43.508 1.00 89.06 174 GLU A O 1
ATOM 1413 N N . LEU A 1 175 ? 22.883 0.015 -42.590 1.00 91.88 175 LEU A N 1
ATOM 1414 C CA . LEU A 1 175 ? 21.665 -0.020 -41.785 1.00 91.88 175 LEU A CA 1
ATOM 1415 C C .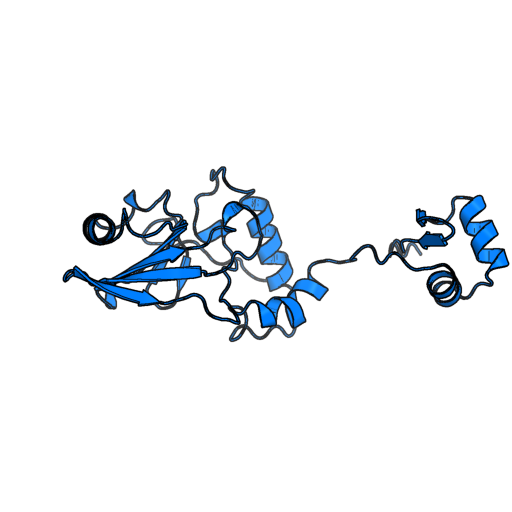 LEU A 1 175 ? 20.404 -0.184 -42.654 1.00 91.88 175 LEU A C 1
ATOM 1417 O O . LEU A 1 175 ? 19.497 -0.936 -42.292 1.00 91.88 175 LEU A O 1
ATOM 1421 N N . SER A 1 176 ? 20.344 0.484 -43.813 1.00 90.12 176 SER A N 1
ATOM 1422 C CA . SER A 1 176 ? 19.228 0.338 -44.758 1.00 90.12 176 SER A CA 1
ATOM 1423 C C . SER A 1 176 ? 19.144 -1.081 -45.316 1.00 90.12 176 SER A C 1
ATOM 1425 O O . SER A 1 176 ? 18.057 -1.654 -45.353 1.00 90.12 176 SER A O 1
ATOM 1427 N N . HIS A 1 177 ? 20.284 -1.674 -45.675 1.00 91.62 177 HIS A N 1
ATOM 1428 C CA . HIS A 1 177 ? 20.338 -3.055 -46.153 1.00 91.62 177 HIS A CA 1
ATOM 1429 C C . HIS A 1 177 ? 19.938 -4.063 -45.075 1.00 91.62 177 HIS A C 1
ATOM 1431 O O . HIS A 1 177 ? 19.181 -4.986 -45.360 1.00 91.62 177 HIS A O 1
ATOM 1437 N N . LEU A 1 178 ? 20.384 -3.881 -43.828 1.00 88.88 178 LEU A N 1
ATOM 1438 C CA . LEU A 1 178 ? 19.987 -4.739 -42.706 1.00 88.88 178 LEU A CA 1
ATOM 1439 C C . LEU A 1 178 ? 18.477 -4.666 -42.442 1.00 88.88 178 LEU A C 1
ATOM 1441 O O . LEU A 1 178 ? 17.843 -5.693 -42.193 1.00 88.88 178 LEU A O 1
ATOM 1445 N N . ARG A 1 179 ? 17.893 -3.467 -42.554 1.00 91.69 179 ARG A N 1
ATOM 1446 C CA . ARG A 1 179 ? 16.446 -3.249 -42.453 1.00 91.69 179 ARG A CA 1
ATOM 1447 C C . ARG A 1 179 ? 15.682 -3.951 -43.580 1.00 91.69 179 ARG A C 1
ATOM 1449 O O . ARG A 1 179 ? 14.699 -4.633 -43.311 1.00 91.69 179 ARG A O 1
ATOM 1456 N N . GLU A 1 180 ? 16.120 -3.792 -44.827 1.00 89.00 180 GLU A N 1
ATOM 1457 C CA . GLU A 1 180 ? 15.487 -4.410 -46.004 1.00 89.00 180 GLU A CA 1
ATOM 1458 C C . GLU A 1 180 ? 15.628 -5.934 -46.019 1.00 89.00 180 GLU A C 1
ATOM 1460 O O . GLU A 1 180 ? 14.707 -6.635 -46.428 1.00 89.00 180 GLU A O 1
ATOM 1465 N N . ALA A 1 181 ? 16.742 -6.450 -45.499 1.00 89.06 181 ALA A N 1
ATOM 1466 C CA . ALA A 1 181 ? 16.978 -7.878 -45.323 1.00 89.06 181 ALA A CA 1
ATOM 1467 C C . ALA A 1 181 ? 16.169 -8.499 -44.167 1.00 89.06 181 ALA A C 1
ATOM 1469 O O . ALA A 1 181 ? 16.302 -9.696 -43.919 1.00 89.06 181 ALA A O 1
ATOM 1470 N N . GLY A 1 182 ? 15.372 -7.709 -43.434 1.00 86.31 182 GLY A N 1
ATOM 1471 C CA . GLY A 1 182 ? 14.556 -8.184 -42.313 1.00 86.31 182 GLY A CA 1
ATOM 1472 C C . GLY A 1 182 ? 15.358 -8.567 -41.067 1.00 86.31 182 GLY A C 1
ATOM 1473 O O . GLY A 1 182 ? 14.829 -9.242 -40.192 1.00 86.31 182 GLY A O 1
ATOM 1474 N N . LYS A 1 183 ? 16.626 -8.145 -40.970 1.00 86.38 183 LYS A N 1
ATOM 1475 C CA . LYS A 1 183 ? 17.507 -8.450 -39.829 1.00 86.38 183 LYS A CA 1
ATOM 1476 C C . LYS A 1 183 ? 17.299 -7.523 -38.634 1.00 86.38 183 LYS A C 1
ATOM 1478 O O . LYS A 1 183 ? 17.923 -7.726 -37.602 1.00 86.38 183 LYS A O 1
ATOM 1483 N N . LEU A 1 184 ? 16.481 -6.483 -38.791 1.00 88.06 184 LEU A N 1
ATOM 1484 C CA . LEU A 1 184 ? 16.208 -5.488 -37.762 1.00 88.06 184 LEU A CA 1
ATOM 1485 C C . LEU A 1 184 ? 14.706 -5.329 -37.575 1.00 88.06 184 LEU A C 1
ATOM 1487 O O . LEU A 1 184 ? 13.973 -5.116 -38.542 1.00 88.06 184 LEU A O 1
ATOM 1491 N N . SER A 1 185 ? 14.275 -5.335 -36.321 1.00 87.56 185 SER A N 1
ATOM 1492 C CA . SER A 1 185 ? 12.920 -4.973 -35.925 1.00 87.56 185 SER A CA 1
ATOM 1493 C C . SER A 1 185 ? 12.764 -3.447 -35.983 1.00 87.56 185 SER A C 1
ATOM 1495 O O . SER A 1 185 ? 13.494 -2.704 -35.320 1.00 87.56 185 SER A O 1
ATOM 1497 N N . TYR A 1 186 ? 11.838 -2.945 -36.809 1.00 91.31 186 TYR A N 1
ATOM 1498 C CA . TYR A 1 186 ? 11.657 -1.505 -37.027 1.00 91.31 186 TYR A CA 1
ATOM 1499 C C . TYR A 1 186 ? 10.188 -1.088 -37.168 1.00 91.31 186 TYR A C 1
ATOM 1501 O O . TYR A 1 186 ? 9.322 -1.878 -37.538 1.00 91.31 186 TYR A O 1
ATOM 1509 N N . LYS A 1 187 ? 9.914 0.201 -36.936 1.00 90.06 187 LYS A N 1
ATOM 1510 C CA . LYS A 1 187 ? 8.642 0.857 -37.270 1.00 90.06 187 LYS A CA 1
ATOM 1511 C C . LYS A 1 187 ? 8.875 2.193 -37.964 1.00 90.06 187 LYS A C 1
ATOM 1513 O O . LYS A 1 187 ? 9.835 2.908 -37.676 1.00 90.06 187 LYS A O 1
ATOM 1518 N N . LYS A 1 188 ? 7.974 2.558 -38.874 1.00 90.81 188 LYS A N 1
ATOM 1519 C CA . LYS A 1 188 ? 8.016 3.841 -39.588 1.00 90.81 188 LYS A CA 1
ATOM 1520 C C . LYS A 1 188 ? 7.135 4.873 -38.878 1.00 90.81 188 LYS A C 1
ATOM 1522 O O . LYS A 1 188 ? 5.975 4.598 -38.586 1.00 90.81 188 LYS A O 1
ATOM 1527 N N . LYS A 1 189 ? 7.669 6.070 -38.620 1.00 86.06 189 LYS A N 1
ATOM 1528 C CA . LYS A 1 189 ? 6.950 7.209 -38.025 1.00 86.06 189 LYS A CA 1
ATOM 1529 C C . LYS A 1 189 ? 7.146 8.440 -38.913 1.00 86.06 189 LYS A C 1
ATOM 1531 O O . LYS A 1 189 ? 8.164 9.124 -38.832 1.00 86.06 189 LYS A O 1
ATOM 1536 N N . GLY A 1 190 ? 6.180 8.701 -39.795 1.00 87.06 190 GLY A N 1
ATOM 1537 C CA . GLY A 1 190 ? 6.310 9.721 -40.842 1.00 87.06 190 GLY A CA 1
ATOM 1538 C C . GLY A 1 190 ? 7.390 9.340 -41.860 1.00 87.06 190 GLY A C 1
ATOM 1539 O O . GLY A 1 190 ? 7.342 8.250 -42.431 1.00 87.06 190 GLY A O 1
ATOM 1540 N N . ASN A 1 191 ? 8.379 10.215 -42.054 1.00 86.62 191 ASN A N 1
ATOM 1541 C CA . ASN A 1 191 ? 9.533 9.967 -42.931 1.00 86.62 191 ASN A CA 1
ATOM 1542 C C . ASN A 1 191 ? 10.720 9.295 -42.217 1.00 86.62 191 ASN A C 1
ATOM 1544 O O . ASN A 1 191 ? 11.731 9.023 -42.857 1.00 86.62 191 ASN A O 1
ATOM 1548 N N . ALA A 1 192 ? 10.611 9.025 -40.913 1.00 85.62 192 ALA A N 1
ATOM 1549 C CA . ALA A 1 192 ? 11.681 8.432 -40.117 1.00 85.62 192 ALA A CA 1
ATOM 1550 C C . ALA A 1 192 ? 11.432 6.945 -39.822 1.00 85.62 192 ALA A C 1
ATOM 1552 O O . ALA A 1 192 ? 10.285 6.502 -39.690 1.00 85.62 192 ALA A O 1
ATOM 1553 N N . PHE A 1 193 ? 12.523 6.195 -39.663 1.00 90.38 193 PHE A N 1
ATOM 1554 C CA . PHE A 1 193 ? 12.526 4.820 -39.163 1.00 90.38 193 PHE A CA 1
ATOM 1555 C C . PHE A 1 193 ? 13.045 4.786 -37.727 1.00 90.38 193 PHE A C 1
ATOM 1557 O O . PHE A 1 193 ? 14.038 5.449 -37.412 1.00 90.38 193 PHE A O 1
ATOM 1564 N N . LEU A 1 194 ? 12.366 4.008 -36.887 1.00 89.69 194 LEU A N 1
ATOM 1565 C CA . LEU A 1 194 ? 12.761 3.707 -35.519 1.00 89.69 194 LEU A CA 1
ATOM 1566 C C . LEU A 1 194 ? 13.021 2.206 -35.385 1.00 89.69 194 LEU A C 1
ATOM 1568 O O . LEU A 1 194 ? 12.252 1.419 -35.933 1.00 89.69 194 LEU A O 1
ATOM 1572 N N . TYR A 1 195 ? 14.045 1.821 -34.632 1.00 88.88 195 TYR A N 1
ATOM 1573 C CA . TYR A 1 195 ? 14.504 0.438 -34.473 1.00 88.88 195 TYR A CA 1
ATOM 1574 C C . TYR A 1 195 ? 14.464 0.032 -33.009 1.00 88.88 195 TYR A C 1
ATOM 1576 O O . TYR A 1 195 ? 14.774 0.850 -32.148 1.00 88.88 195 TYR A O 1
ATOM 1584 N N . ILE A 1 196 ? 14.104 -1.214 -32.728 1.00 85.12 196 ILE A N 1
ATOM 1585 C CA . ILE A 1 196 ? 14.239 -1.792 -31.391 1.00 85.12 196 ILE A CA 1
ATOM 1586 C C . ILE A 1 196 ? 15.491 -2.669 -31.357 1.00 85.12 196 ILE A C 1
ATOM 1588 O O . ILE A 1 196 ? 15.830 -3.325 -32.342 1.00 85.12 196 ILE A O 1
ATOM 1592 N N . VAL A 1 197 ? 16.198 -2.625 -30.233 1.00 73.19 197 VAL A N 1
ATOM 1593 C CA . VAL A 1 197 ? 17.319 -3.519 -29.963 1.00 73.19 197 VAL A CA 1
ATOM 1594 C C . VAL A 1 197 ? 16.766 -4.683 -29.162 1.00 73.19 197 VAL A C 1
ATOM 1596 O O . VAL A 1 197 ? 16.375 -4.498 -28.010 1.00 73.19 197 VAL A O 1
ATOM 1599 N N . ASP A 1 198 ? 16.722 -5.855 -29.781 1.00 62.28 198 ASP A N 1
ATOM 1600 C CA . ASP A 1 198 ? 16.562 -7.094 -29.039 1.00 62.28 198 ASP A CA 1
ATOM 1601 C C . ASP A 1 198 ? 17.915 -7.364 -28.373 1.00 62.28 198 ASP A C 1
ATOM 1603 O O . ASP A 1 198 ? 18.896 -7.675 -29.045 1.00 62.28 198 ASP A O 1
ATOM 1607 N N . ASP A 1 199 ? 17.999 -7.194 -27.051 1.00 52.84 199 ASP A N 1
ATOM 1608 C CA . ASP A 1 199 ? 19.193 -7.538 -26.260 1.00 52.84 199 ASP A CA 1
ATOM 1609 C C . ASP A 1 199 ? 19.372 -9.077 -26.141 1.00 52.84 199 ASP A C 1
ATOM 1611 O O . ASP A 1 199 ? 19.986 -9.576 -25.196 1.00 52.84 199 ASP A O 1
ATOM 1615 N N . GLU A 1 200 ? 18.859 -9.857 -27.101 1.00 42.00 200 GLU A N 1
ATOM 1616 C CA . GLU A 1 200 ? 19.194 -11.271 -27.243 1.00 42.00 200 GLU A CA 1
ATOM 1617 C C . GLU A 1 200 ? 20.589 -11.395 -27.858 1.00 42.00 200 GLU A C 1
ATOM 1619 O O . GLU A 1 200 ? 20.789 -11.558 -29.061 1.00 42.00 200 GLU A O 1
ATOM 1624 N N . VAL A 1 201 ? 21.581 -11.310 -26.975 1.00 39.72 201 VAL A N 1
ATOM 1625 C CA . VAL A 1 201 ? 22.908 -11.866 -27.209 1.00 39.72 201 VAL A CA 1
ATOM 1626 C C . VAL A 1 201 ? 22.736 -13.376 -27.378 1.00 39.72 201 VAL A C 1
ATOM 1628 O O . VAL A 1 201 ? 22.535 -14.085 -26.396 1.00 39.72 201 VAL A O 1
ATOM 1631 N N . ASN A 1 202 ? 22.821 -13.865 -28.611 1.00 31.27 202 ASN A N 1
ATOM 1632 C CA . ASN A 1 202 ? 23.119 -15.266 -28.882 1.00 31.27 202 ASN A CA 1
ATOM 1633 C C . ASN A 1 202 ? 24.500 -15.332 -29.547 1.00 31.27 202 ASN A C 1
ATOM 1635 O O . ASN A 1 202 ? 24.671 -14.813 -30.648 1.00 31.27 202 ASN A O 1
ATOM 1639 N N . GLU A 1 203 ? 25.428 -15.893 -28.761 1.00 31.52 203 GLU A N 1
ATOM 1640 C CA . GLU A 1 203 ? 26.778 -16.441 -29.025 1.00 31.52 203 GLU A CA 1
ATOM 1641 C C . GLU A 1 203 ? 27.514 -16.087 -30.328 1.00 31.52 203 GLU A C 1
ATOM 1643 O O . GLU A 1 203 ? 27.061 -16.460 -31.433 1.00 31.52 203 GLU A O 1
#

Secondary structure (DSSP, 8-state):
-PPPP---TTTSSSEEETTEEEEEGGGGGGS-THHHHHHHTTTTT---SEEEEEGGGTEEEEE--TTTTTSSS-B---EEEEETT--EEEEPPPSS-BB-SSGGGGS-TT-SSS-HHHHHHHHHHHHT-TT--TTTTTBHHHIIIIIHHHHSS-----B-HHHHHHHHT--HHHHHHHHHTT-S-EEEETTEEEE--------

Sequence (203 aa):
MSKLPKRSKTFNVGKDIGGAVYMHRSYMDLLPGVVAECFKLIEHKMQFSVVKYAEKTETVSFIESSDFDLVDEPTVGEFATVTFGGKVKRRKRLSDPYIYHHKWLFVKDDYVGFDVEESKQRSLAWLALDGIDKKRIGRLSYWQEHVLPRLTPGKETWLNSEEMASRLGVSSCELSHLREAGKLSYKKKGNAFLYIVDDEVNE

pLDDT: mean 91.75, std 12.2, range [31.27, 98.75]

Radius of gyration: 23.27 Å; chains: 1; bounding box: 49×33×67 Å

Organism: NCBI:txid2527999